Protein 6H3V (pdb70)

Structure (mmCIF, N/CA/C/O backbone):
data_6H3V
#
_entry.id   6H3V
#
_cell.length_a   125.440
_cell.length_b   125.440
_cell.length_c   46.550
_cell.angle_alpha   90.000
_cell.angle_beta   90.000
_cell.angle_gamma   120.000
#
_symmetry.space_group_name_H-M   'P 3 2 1'
#
loop_
_entity.id
_entity.type
_entity.pdbx_description
1 polymer 'Envelopment polyprotein'
2 branched 2-acetamido-2-deoxy-beta-D-glucopyranose-(1-4)-[alpha-L-fucopyranose-(1-6)]2-acetamido-2-deoxy-beta-D-glucopyranose
3 non-polymer 'CHLORIDE ION'
#
loop_
_atom_site.group_PDB
_atom_site.id
_atom_site.type_symbol
_atom_site.label_atom_id
_atom_site.label_alt_id
_atom_site.label_comp_id
_atom_site.label_asym_id
_atom_site.label_entity_id
_atom_site.label_seq_id
_atom_site.pdbx_PDB_ins_code
_atom_site.Cartn_x
_atom_site.Cartn_y
_atom_site.Cartn_z
_atom_site.occupancy
_atom_site.B_iso_or_equiv
_atom_site.auth_seq_id
_atom_site.auth_comp_id
_atom_site.auth_asym_id
_atom_site.auth_atom_id
_atom_site.pdbx_PDB_model_num
ATOM 1 N N . GLU A 1 1 ? 52.807 2.436 22.795 1.00 155.35 478 GLU A N 1
ATOM 2 C CA . GLU A 1 1 ? 52.429 1.578 21.679 1.00 158.37 478 GLU A CA 1
ATOM 3 C C . GLU A 1 1 ? 53.434 1.684 20.537 1.00 143.42 478 GLU A C 1
ATOM 4 O O . GLU A 1 1 ? 54.496 2.280 20.697 1.00 135.21 478 GLU A O 1
ATOM 10 N N . GLU A 1 2 ? 53.116 1.070 19.398 1.00 135.47 479 GLU A N 1
ATOM 11 C CA . GLU A 1 2 ? 54.059 0.993 18.292 1.00 118.20 479 GLU A CA 1
ATOM 12 C C . GLU A 1 2 ? 53.314 0.909 16.971 1.00 98.39 479 GLU A C 1
ATOM 13 O O . GLU A 1 2 ? 52.326 0.180 16.858 1.00 93.48 479 GLU A O 1
ATOM 19 N N . ASP A 1 3 ? 53.828 1.592 15.955 1.00 93.11 480 ASP A N 1
ATOM 20 C CA . ASP A 1 3 ? 53.342 1.394 14.592 1.00 93.57 480 ASP A CA 1
ATOM 21 C C . ASP A 1 3 ? 54.343 0.518 13.845 1.00 91.84 480 ASP A C 1
ATOM 22 O O . ASP A 1 3 ? 55.334 1.013 13.307 1.00 93.77 480 ASP A O 1
ATOM 27 N N . CYS A 1 4 ? 54.017 -0.764 13.695 1.00 88.96 481 CYS A N 1
ATOM 28 C CA . CYS A 1 4 ? 54.994 -1.676 13.125 1.00 86.85 481 CYS A CA 1
ATOM 29 C C . CYS A 1 4 ? 55.163 -1.456 11.636 1.00 94.28 481 CYS A C 1
ATOM 30 O O . CYS A 1 4 ? 56.206 -1.818 11.082 1.00 101.21 481 CYS A O 1
ATOM 33 N N . TRP A 1 5 ? 54.176 -0.834 10.992 1.00 90.95 482 TRP A N 1
ATOM 34 C CA . TRP A 1 5 ? 54.263 -0.546 9.568 1.00 82.74 482 TRP A CA 1
ATOM 35 C C . TRP A 1 5 ? 55.111 0.693 9.272 1.00 85.33 482 TRP A C 1
ATOM 36 O O . TRP A 1 5 ? 55.975 0.650 8.395 1.00 95.65 482 TRP A O 1
ATOM 47 N N . LYS A 1 6 ? 54.910 1.798 9.995 1.00 84.63 483 LYS A N 1
ATOM 48 C CA . LYS A 1 6 ? 55.745 2.974 9.741 1.00 94.26 483 LYS A CA 1
ATOM 49 C C . LYS A 1 6 ? 57.192 2.751 10.170 1.00 100.54 483 LYS A C 1
ATOM 50 O O . LYS A 1 6 ? 58.114 3.303 9.547 1.00 105.53 483 LYS A O 1
ATOM 56 N N . ASN A 1 7 ? 57.414 1.973 11.231 1.00 92.10 484 ASN A N 1
ATOM 57 C CA . ASN A 1 7 ? 58.772 1.720 11.693 1.00 92.27 484 ASN A CA 1
ATOM 58 C C . ASN A 1 7 ? 59.612 1.175 10.548 1.00 102.64 484 ASN A C 1
ATOM 59 O O . ASN A 1 7 ? 59.208 0.233 9.855 1.00 113.42 484 ASN A O 1
ATOM 64 N N . GLU A 1 8 ? 60.768 1.787 10.326 1.00 99.95 485 GLU A N 1
ATOM 65 C CA . GLU A 1 8 ? 61.747 1.203 9.430 1.00 110.93 485 GLU A CA 1
ATOM 66 C C . GLU A 1 8 ? 62.812 0.418 10.178 1.00 117.56 485 GLU A C 1
ATOM 67 O O . GLU A 1 8 ? 63.636 -0.244 9.545 1.00 126.46 485 GLU A O 1
ATOM 73 N N . GLU A 1 9 ? 62.773 0.431 11.505 1.00 120.13 486 GLU A N 1
ATOM 74 C CA . GLU A 1 9 ? 63.666 -0.338 12.354 1.00 116.68 486 GLU A CA 1
ATOM 75 C C . GLU A 1 9 ? 62.882 -1.429 13.069 1.00 104.06 486 GLU A C 1
ATOM 76 O O . GLU A 1 9 ? 61.688 -1.283 13.356 1.00 105.45 486 GLU A O 1
ATOM 82 N N . LEU A 1 10 ? 63.554 -2.528 13.369 1.00 94.81 487 LEU A N 1
ATOM 83 C CA . LEU A 1 10 ? 62.907 -3.523 14.207 1.00 85.32 487 LEU A CA 1
ATOM 84 C C . LEU A 1 10 ? 62.864 -3.010 15.641 1.00 92.06 487 LEU A C 1
ATOM 85 O O . LEU A 1 10 ? 63.891 -2.637 16.211 1.00 90.30 487 LEU A O 1
ATOM 90 N N . LYS A 1 11 ? 61.675 -2.966 16.219 1.00 90.12 488 LYS A N 1
ATOM 91 C CA . LYS A 1 11 ? 61.545 -2.684 17.639 1.00 89.53 488 LYS A CA 1
ATOM 92 C C . LYS A 1 11 ? 60.972 -3.917 18.320 1.00 91.58 488 LYS A C 1
ATOM 93 O O . LYS A 1 11 ? 60.389 -4.785 17.665 1.00 91.08 488 LYS A O 1
ATOM 99 N N . GLU A 1 12 ? 61.177 -4.021 19.639 1.00 83.33 489 GLU A N 1
ATOM 100 C CA . GLU A 1 12 ? 60.819 -5.272 20.302 1.00 79.29 489 GLU A CA 1
ATOM 101 C C . GLU A 1 12 ? 59.309 -5.486 20.345 1.00 82.15 489 GLU A C 1
ATOM 102 O O . GLU A 1 12 ? 58.834 -6.621 20.201 1.00 77.31 489 GLU A O 1
ATOM 108 N N . ASP A 1 13 ? 58.541 -4.411 20.492 1.00 91.99 490 ASP A N 1
ATOM 109 C CA . ASP A 1 13 ? 57.093 -4.512 20.433 1.00 89.48 490 ASP A CA 1
ATOM 110 C C . ASP A 1 13 ? 56.593 -5.059 19.098 1.00 77.85 490 ASP A C 1
ATOM 111 O O . ASP A 1 13 ? 55.404 -5.368 18.992 1.00 82.30 490 ASP A O 1
ATOM 116 N N . CYS A 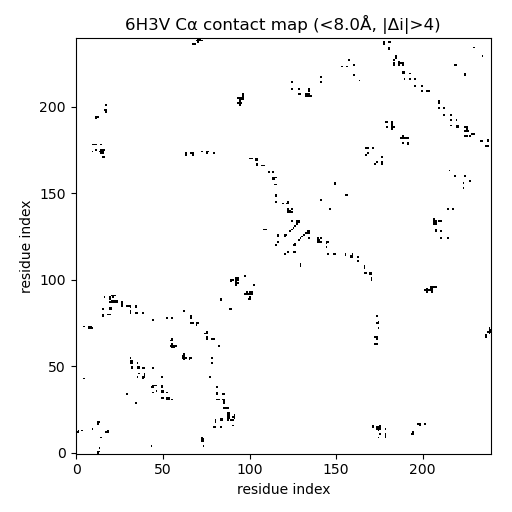1 14 ? 57.436 -5.117 18.065 1.00 74.96 491 CYS A N 1
ATOM 117 C CA . CYS A 1 14 ? 57.043 -5.619 16.747 1.00 76.74 491 CYS A CA 1
ATOM 118 C C . CYS A 1 14 ? 57.526 -7.039 16.416 1.00 82.61 491 CYS A C 1
ATOM 119 O O . CYS A 1 14 ? 57.350 -7.478 15.276 1.00 91.72 491 CYS A O 1
ATOM 122 N N . VAL A 1 15 ? 58.158 -7.763 17.344 1.00 77.40 492 VAL A N 1
ATOM 123 C CA . VAL A 1 15 ? 58.608 -9.116 17.020 1.00 67.23 492 VAL A CA 1
ATOM 124 C C . VAL A 1 15 ? 57.422 -10.082 16.988 1.00 69.68 492 VAL A C 1
ATOM 125 O O . VAL A 1 15 ? 56.399 -9.890 17.663 1.00 74.59 492 VAL A O 1
ATOM 129 N N . GLY A 1 16 ? 57.592 -11.167 16.232 1.00 69.06 493 GLY A N 1
ATOM 130 C CA . GLY A 1 16 ? 56.525 -12.077 15.888 1.00 66.70 493 GLY A CA 1
ATOM 131 C C . GLY A 1 16 ? 55.595 -12.538 16.997 1.00 75.29 493 GLY A C 1
ATOM 132 O O . GLY A 1 16 ? 54.373 -12.462 16.843 1.00 71.99 493 GLY A O 1
ATOM 133 N N . PRO A 1 17 ? 56.133 -13.024 18.131 1.00 87.49 494 PRO A N 1
ATOM 134 C CA . PRO A 1 17 ? 55.240 -13.529 19.190 1.00 79.03 494 PRO A CA 1
ATOM 135 C C . PRO A 1 17 ? 54.450 -12.432 19.860 1.00 78.24 494 PRO A C 1
ATOM 136 O O . PRO A 1 17 ? 53.353 -12.702 20.372 1.00 77.81 494 PRO A O 1
ATOM 140 N N . LEU A 1 18 ? 54.961 -11.194 19.847 1.00 73.41 495 LEU A N 1
ATOM 141 C CA . LEU A 1 18 ? 54.184 -10.074 20.378 1.00 75.51 495 LEU A CA 1
ATOM 142 C C . LEU A 1 18 ? 53.150 -9.541 19.390 1.00 82.98 495 LEU A C 1
ATOM 143 O O . LEU A 1 18 ? 52.140 -8.972 19.823 1.00 89.79 495 LEU A O 1
ATOM 148 N N . ILE A 1 19 ? 53.391 -9.665 18.070 1.00 83.30 496 ILE A N 1
ATOM 149 C CA . ILE A 1 19 ? 52.460 -9.123 17.067 1.00 80.07 496 ILE A CA 1
ATOM 150 C C . ILE A 1 19 ? 51.455 -10.109 16.507 1.00 73.65 496 ILE A C 1
ATOM 151 O O . ILE A 1 19 ? 50.563 -9.694 15.755 1.00 86.03 496 ILE A O 1
ATOM 156 N N . ALA A 1 20 ? 51.582 -11.392 16.805 1.00 72.14 497 ALA A N 1
ATOM 157 C CA . ALA A 1 20 ? 50.592 -12.356 16.331 1.00 76.71 497 ALA A CA 1
ATOM 158 C C . ALA A 1 20 ? 49.202 -11.991 16.855 1.00 86.82 497 ALA A C 1
ATOM 159 O O . ALA A 1 20 ? 49.082 -11.398 17.929 1.00 101.03 497 ALA A O 1
ATOM 161 N N . PRO A 1 21 ? 48.133 -12.320 16.117 1.00 89.49 498 PRO A N 1
ATOM 162 C CA . PRO A 1 21 ? 46.780 -12.205 16.697 1.00 87.80 498 PRO A CA 1
ATOM 163 C C . PRO A 1 21 ? 46.671 -13.110 17.912 1.00 103.83 498 PRO A C 1
ATOM 164 O O . PRO A 1 21 ? 47.421 -14.080 18.050 1.00 107.64 498 PRO A O 1
ATOM 168 N N . LYS A 1 22 ? 45.766 -12.773 18.834 1.00 132.06 499 LYS A N 1
ATOM 169 C CA . LYS A 1 22 ? 45.702 -13.641 20.008 1.00 154.99 499 LYS A CA 1
ATOM 170 C C . LYS A 1 22 ? 44.929 -14.912 19.710 1.00 164.40 499 LYS A C 1
ATOM 171 O O . LYS A 1 22 ? 45.264 -15.975 20.246 1.00 162.87 499 LYS A O 1
ATOM 177 N N . ASP A 1 23 ? 43.915 -14.829 18.854 1.00 172.90 500 ASP A N 1
ATOM 178 C CA . ASP A 1 23 ? 43.200 -16.022 18.438 1.00 176.28 500 ASP A CA 1
ATOM 179 C C . ASP A 1 23 ? 42.606 -15.805 17.050 1.00 161.09 500 ASP A C 1
ATOM 180 O O . ASP A 1 23 ? 42.759 -14.747 16.423 1.00 150.53 500 ASP A O 1
ATOM 185 N N . CYS A 1 24 ? 41.890 -16.826 16.602 1.00 147.55 501 CYS A N 1
ATOM 186 C CA . CYS A 1 24 ? 41.636 -17.094 15.208 1.00 128.79 501 CYS A CA 1
ATOM 187 C C . CYS A 1 24 ? 40.141 -17.334 15.015 1.00 135.29 501 CYS A C 1
ATOM 188 O O . CYS A 1 24 ? 39.361 -17.305 15.970 1.00 139.67 501 CYS A O 1
ATOM 191 N N . THR A 1 25 ? 39.729 -17.544 13.759 1.00 145.15 502 THR A N 1
ATOM 192 C CA . THR A 1 25 ? 38.339 -17.879 13.453 1.00 150.81 502 THR A CA 1
ATOM 193 C C . THR A 1 25 ? 38.242 -19.102 12.541 1.00 153.38 502 THR A C 1
ATOM 194 O O . THR A 1 25 ? 37.823 -20.164 13.004 1.00 166.57 502 THR A O 1
ATOM 198 N N . ASP A 1 26 ? 38.615 -18.996 11.261 1.00 148.86 503 ASP A N 1
ATOM 199 C CA . ASP A 1 26 ? 38.666 -20.166 10.377 1.00 150.26 503 ASP A CA 1
ATOM 200 C C . ASP A 1 26 ? 40.019 -20.228 9.677 1.00 155.79 503 ASP A C 1
ATOM 201 O O . ASP A 1 26 ? 40.215 -19.574 8.649 1.00 161.03 503 ASP A O 1
ATOM 206 N N . LYS A 1 27 ? 40.895 -21.119 10.148 1.00 154.74 504 LYS A N 1
ATOM 207 C CA . LYS A 1 27 ? 42.248 -21.175 9.605 1.00 154.42 504 LYS A CA 1
ATOM 208 C C . LYS A 1 27 ? 42.309 -21.984 8.317 1.00 162.77 504 LYS A C 1
ATOM 209 O O . LYS A 1 27 ? 43.166 -21.716 7.465 1.00 163.73 504 LYS A O 1
ATOM 215 N N . ASP A 1 28 ? 41.408 -22.964 8.159 1.00 164.72 505 ASP A N 1
ATOM 216 C CA . ASP A 1 28 ? 41.478 -23.881 7.023 1.00 161.20 505 ASP A CA 1
ATOM 217 C C . ASP A 1 28 ? 41.165 -23.174 5.710 1.00 156.40 505 ASP A C 1
ATOM 218 O O . ASP A 1 28 ? 41.608 -23.615 4.643 1.00 145.66 505 ASP A O 1
ATOM 223 N N . HIS A 1 29 ? 40.389 -22.094 5.774 1.00 162.30 506 HIS A N 1
ATOM 224 C CA . HIS A 1 29 ? 39.907 -21.407 4.585 1.00 166.76 506 HIS A CA 1
ATOM 225 C C . HIS A 1 29 ? 40.933 -20.441 4.027 1.00 151.42 506 HIS A C 1
ATOM 226 O O . HIS A 1 29 ? 41.006 -20.252 2.808 1.00 154.12 506 HIS A O 1
ATOM 233 N N . LYS A 1 30 ? 41.721 -19.832 4.900 1.00 133.38 507 LYS A N 1
ATOM 234 C CA . LYS A 1 30 ? 42.673 -18.809 4.512 1.00 121.03 507 LYS A CA 1
ATOM 235 C C . LYS A 1 30 ? 43.941 -19.403 3.910 1.00 119.78 507 LYS A C 1
ATOM 236 O O . LYS A 1 30 ? 44.384 -20.499 4.272 1.00 122.11 507 LYS A O 1
ATOM 242 N N . THR A 1 31 ? 44.538 -18.639 2.998 1.00 114.67 508 THR A N 1
ATOM 243 C CA . THR A 1 31 ? 45.861 -18.888 2.442 1.00 112.06 508 THR A CA 1
ATOM 244 C C . THR A 1 31 ? 46.678 -17.620 2.611 1.00 100.95 508 THR A C 1
ATOM 245 O O . THR A 1 31 ? 46.143 -16.563 2.952 1.00 86.73 508 THR A O 1
ATOM 249 N N . TYR A 1 32 ? 47.986 -17.733 2.367 1.00 96.18 509 TYR A N 1
ATOM 250 C CA . TYR A 1 32 ? 48.853 -16.561 2.431 1.00 85.51 509 TYR A CA 1
ATOM 251 C C . TYR A 1 32 ? 48.325 -15.418 1.559 1.00 98.50 509 TYR A C 1
ATOM 252 O O . TYR A 1 32 ? 48.251 -14.260 1.996 1.00 100.14 509 TYR A O 1
ATOM 261 N N . LEU A 1 33 ? 47.925 -15.729 0.325 1.00 100.48 510 LEU A N 1
ATOM 262 C CA . LEU A 1 33 ? 47.559 -14.663 -0.600 1.00 102.73 510 LEU A CA 1
ATOM 263 C C . LEU A 1 33 ? 46.259 -13.975 -0.194 1.00 103.46 510 LEU A C 1
ATOM 264 O O . LEU A 1 33 ? 46.105 -12.770 -0.421 1.00 107.75 510 LEU A O 1
ATOM 269 N N . SER A 1 34 ? 45.323 -14.708 0.416 1.00 106.88 511 SER A N 1
ATOM 270 C CA . SER A 1 34 ? 44.064 -14.101 0.850 1.00 113.73 511 SER A CA 1
ATOM 271 C C . SER A 1 34 ? 44.300 -13.093 1.968 1.00 117.83 511 SER A C 1
ATOM 272 O O . SER A 1 34 ? 43.823 -11.951 1.904 1.00 120.65 511 SER A O 1
ATOM 275 N N . GLU A 1 35 ? 45.044 -13.506 3.002 1.00 114.58 512 GLU A N 1
ATOM 276 C CA . GLU A 1 35 ? 45.365 -12.623 4.117 1.00 104.60 512 GLU A CA 1
ATOM 277 C C . GLU A 1 35 ? 46.226 -11.446 3.670 1.00 103.74 512 GLU A C 1
ATOM 278 O O . GLU A 1 35 ? 46.140 -10.352 4.255 1.00 109.43 512 GLU A O 1
ATOM 284 N N . ALA A 1 36 ? 47.046 -11.639 2.629 1.00 92.27 513 ALA A N 1
ATOM 285 C CA . ALA A 1 36 ? 47.801 -10.514 2.083 1.00 91.96 513 ALA A CA 1
ATOM 286 C C . ALA A 1 36 ? 46.883 -9.535 1.352 1.00 101.18 513 ALA A C 1
ATOM 287 O O . ALA A 1 36 ? 47.039 -8.313 1.485 1.00 101.19 513 ALA A O 1
ATOM 289 N N . SER A 1 37 ? 45.927 -10.057 0.570 1.00 97.25 514 SER A N 1
ATOM 290 C CA . SER A 1 37 ? 44.872 -9.223 -0.000 1.00 97.13 514 SER A CA 1
ATOM 291 C C . SER A 1 37 ? 44.175 -8.394 1.074 1.00 94.91 514 SER A C 1
ATOM 292 O O . SER A 1 37 ? 43.848 -7.219 0.860 1.00 99.14 514 SER A O 1
ATOM 295 N N . LEU A 1 38 ? 43.956 -8.985 2.249 1.00 108.62 515 LEU A N 1
ATOM 296 C CA . LEU A 1 38 ? 43.331 -8.231 3.334 1.00 109.08 515 LEU A CA 1
ATOM 297 C C . LEU A 1 38 ? 44.253 -7.131 3.864 1.00 98.82 515 LEU A C 1
ATOM 298 O O . LEU A 1 38 ? 43.784 -6.024 4.165 1.00 93.56 515 LEU A O 1
ATOM 303 N N . LEU A 1 39 ? 45.561 -7.407 4.004 1.00 95.92 516 LEU A N 1
ATOM 304 C CA . LEU A 1 39 ? 46.464 -6.337 4.443 1.00 97.42 516 LEU A CA 1
ATOM 305 C C . LEU A 1 39 ? 46.514 -5.205 3.421 1.00 110.30 516 LEU A C 1
ATOM 306 O O . LEU A 1 39 ? 46.663 -4.031 3.793 1.00 108.57 516 LEU A O 1
ATOM 311 N N . ALA A 1 40 ? 46.370 -5.538 2.133 1.00 102.12 517 ALA A N 1
ATOM 312 C CA . ALA A 1 40 ? 46.363 -4.515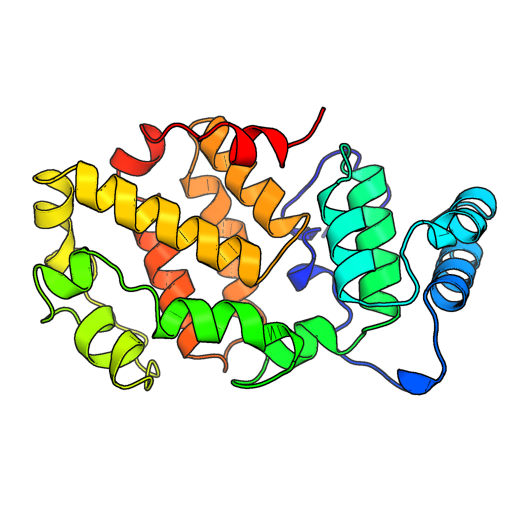 1.098 1.00 91.42 517 ALA A CA 1
ATOM 313 C C . ALA A 1 40 ? 45.126 -3.635 1.202 1.00 101.83 517 ALA A C 1
ATOM 314 O O . ALA A 1 40 ? 45.220 -2.405 1.102 1.00 113.15 517 ALA A O 1
ATOM 316 N N . THR A 1 41 ? 43.948 -4.244 1.386 1.00 98.18 518 THR A N 1
ATOM 317 C CA . THR A 1 41 ? 42.738 -3.430 1.533 1.00 107.13 518 THR A CA 1
ATOM 318 C C . THR A 1 41 ? 42.805 -2.548 2.784 1.00 107.46 518 THR A C 1
ATOM 319 O O . THR A 1 41 ? 42.199 -1.468 2.831 1.00 102.94 518 THR A O 1
ATOM 323 N N . ALA A 1 42 ? 43.579 -2.965 3.782 1.00 107.12 519 ALA A N 1
ATOM 324 C CA . ALA A 1 42 ? 43.806 -2.180 4.986 1.00 103.95 519 ALA A CA 1
ATOM 325 C C . ALA A 1 42 ? 44.756 -1.007 4.775 1.00 101.91 519 ALA A C 1
ATOM 326 O O . ALA A 1 42 ? 44.932 -0.201 5.696 1.00 102.88 519 ALA A O 1
ATOM 328 N N . LYS A 1 43 ? 45.360 -0.893 3.592 1.00 102.28 520 LYS A N 1
ATOM 329 C CA . LYS A 1 43 ? 46.359 0.120 3.262 1.00 97.16 520 LYS A CA 1
ATOM 330 C C . LYS A 1 43 ? 47.656 -0.055 4.056 1.00 100.53 520 LYS A C 1
ATOM 331 O O . LYS A 1 43 ? 48.421 0.902 4.224 1.00 111.37 520 LYS A O 1
ATOM 337 N N . LYS A 1 44 ? 47.923 -1.269 4.551 1.00 94.49 521 LYS A N 1
ATOM 338 C CA . LYS A 1 44 ? 49.187 -1.586 5.214 1.00 100.64 521 LYS A CA 1
ATOM 339 C C . LYS A 1 44 ? 50.281 -1.983 4.226 1.00 101.03 521 LYS A C 1
ATOM 340 O O . LYS A 1 44 ? 51.448 -1.617 4.431 1.00 103.26 521 LYS A O 1
ATOM 346 N N . ILE A 1 45 ? 49.921 -2.751 3.176 1.00 100.21 522 ILE A N 1
ATOM 347 C CA . ILE A 1 45 ? 50.827 -3.207 2.118 1.00 102.01 522 ILE A CA 1
ATOM 348 C C . ILE A 1 45 ? 50.265 -2.800 0.755 1.00 93.71 522 ILE A C 1
ATOM 349 O O . ILE A 1 45 ? 49.070 -2.541 0.614 1.00 99.77 522 ILE A O 1
ATOM 354 N N . THR A 1 46 ? 51.139 -2.731 -0.263 1.00 97.50 523 THR A N 1
ATOM 355 C CA . THR A 1 46 ? 50.627 -2.471 -1.617 1.00 105.79 523 THR A CA 1
ATOM 356 C C . THR A 1 46 ? 50.135 -3.745 -2.300 1.00 108.28 523 THR A C 1
ATOM 357 O O . THR A 1 46 ? 50.563 -4.865 -1.997 1.00 96.20 523 THR A O 1
ATOM 361 N N . GLN A 1 47 ? 49.229 -3.540 -3.262 1.00 114.85 524 GLN A N 1
ATOM 362 C CA . GLN A 1 47 ? 48.729 -4.636 -4.086 1.00 117.07 524 GLN A CA 1
ATOM 363 C C . GLN A 1 47 ? 49.869 -5.398 -4.750 1.00 114.31 524 GLN A C 1
ATOM 364 O O . GLN A 1 47 ? 49.799 -6.623 -4.904 1.00 115.54 524 GLN A O 1
ATOM 370 N N . VAL A 1 48 ? 50.933 -4.688 -5.136 1.00 107.28 525 VAL A N 1
ATOM 371 C CA . VAL A 1 48 ? 52.140 -5.339 -5.644 1.00 108.13 525 VAL A CA 1
ATOM 372 C C . VAL A 1 48 ? 52.684 -6.345 -4.627 1.00 102.95 525 VAL A C 1
ATOM 373 O O . VAL A 1 48 ? 52.912 -7.517 -4.948 1.00 124.22 525 VAL A O 1
ATOM 377 N N . ASP A 1 49 ? 52.913 -5.902 -3.390 1.00 101.94 526 ASP A N 1
ATOM 378 C CA . ASP A 1 49 ? 53.422 -6.804 -2.354 1.00 109.64 526 ASP A CA 1
ATOM 379 C C . ASP A 1 49 ? 52.500 -8.006 -2.158 1.00 102.88 526 ASP A C 1
ATOM 380 O O . ASP A 1 49 ? 52.953 -9.165 -2.101 1.00 100.93 526 ASP A O 1
ATOM 385 N N . ALA A 1 50 ? 51.197 -7.741 -2.050 1.00 92.81 527 ALA A N 1
ATOM 386 C CA . ALA A 1 50 ? 50.238 -8.812 -1.826 1.00 94.90 527 ALA A CA 1
ATOM 387 C C . ALA A 1 50 ? 50.292 -9.843 -2.942 1.00 99.81 527 ALA A C 1
ATOM 388 O O . ALA A 1 50 ? 50.197 -11.049 -2.685 1.00 100.74 527 ALA A O 1
ATOM 390 N N . GLU A 1 51 ? 50.454 -9.402 -4.189 1.00 105.26 528 GLU A N 1
ATOM 391 C CA . GLU A 1 51 ? 50.660 -10.387 -5.246 1.00 107.30 528 GLU A CA 1
ATOM 392 C C . GLU A 1 51 ? 52.070 -10.963 -5.251 1.00 107.89 528 GLU A C 1
ATOM 393 O O . GLU A 1 51 ? 52.334 -11.895 -6.017 1.00 113.87 528 GLU A O 1
ATOM 399 N N . ASN A 1 52 ? 52.980 -10.442 -4.428 1.00 99.18 529 ASN A N 1
ATOM 400 C CA . ASN A 1 52 ? 54.336 -10.962 -4.379 1.00 109.20 529 ASN A CA 1
ATOM 401 C C . ASN A 1 52 ? 54.559 -11.951 -3.247 1.00 117.57 529 ASN A C 1
ATOM 402 O O . ASN A 1 52 ? 55.675 -12.469 -3.121 1.00 112.83 529 ASN A O 1
ATOM 407 N N . VAL A 1 53 ? 53.538 -12.240 -2.424 1.00 129.70 530 VAL A N 1
ATOM 408 C CA . VAL A 1 53 ? 53.732 -13.182 -1.309 1.00 124.52 530 VAL A CA 1
ATOM 409 C C . VAL A 1 53 ? 53.641 -14.647 -1.716 1.00 124.27 530 VAL A C 1
ATOM 410 O O . VAL A 1 53 ? 53.720 -15.528 -0.845 1.00 119.76 530 VAL A O 1
ATOM 414 N N . GLU A 1 54 ? 53.481 -14.949 -3.004 1.00 127.47 531 GLU A N 1
ATOM 415 C CA . GLU A 1 54 ? 53.744 -16.315 -3.442 1.00 130.24 531 GLU A CA 1
ATOM 416 C C . GLU A 1 54 ? 55.174 -16.742 -3.117 1.00 127.97 531 GLU A C 1
ATOM 417 O O . GLU A 1 54 ? 55.472 -17.942 -3.151 1.00 130.99 531 GLU A O 1
ATOM 423 N N . ILE A 1 55 ? 56.058 -15.781 -2.804 1.00 120.88 532 ILE A N 1
ATOM 424 C CA . ILE A 1 55 ? 57.440 -16.070 -2.422 1.00 114.85 532 ILE A CA 1
ATOM 425 C C . ILE A 1 55 ? 57.486 -17.032 -1.242 1.00 112.94 532 ILE A C 1
ATOM 426 O O . ILE A 1 55 ? 58.422 -17.833 -1.123 1.00 121.76 532 ILE A O 1
ATOM 431 N N . LEU A 1 56 ? 56.488 -16.981 -0.360 1.00 102.84 533 LEU A N 1
ATOM 432 C CA . LEU A 1 56 ? 56.287 -18.066 0.588 1.00 108.50 533 LEU A CA 1
ATOM 433 C C . LEU A 1 56 ? 55.780 -19.292 -0.161 1.00 136.88 533 LEU A C 1
ATOM 434 O O . LEU A 1 56 ? 54.795 -19.214 -0.906 1.00 143.32 533 LEU A O 1
ATOM 439 N N . GLY A 1 57 ? 56.449 -20.426 0.033 1.00 142.34 534 GLY A N 1
ATOM 440 C CA . GLY A 1 57 ? 56.007 -21.657 -0.595 1.00 144.32 534 GLY A CA 1
ATOM 441 C C . GLY A 1 57 ? 54.641 -22.062 -0.085 1.00 150.33 534 GLY A C 1
ATOM 442 O O . GLY A 1 57 ? 54.097 -21.413 0.810 1.00 161.52 534 GLY A O 1
ATOM 443 N N . LYS A 1 58 ? 54.056 -23.117 -0.642 1.00 150.96 535 LYS A N 1
ATOM 444 C CA . LYS A 1 58 ? 52.752 -23.548 -0.153 1.00 149.30 535 LYS A CA 1
ATOM 445 C C . LYS A 1 58 ? 52.853 -24.093 1.269 1.00 140.77 535 LYS A C 1
ATOM 446 O O . LYS A 1 58 ? 51.966 -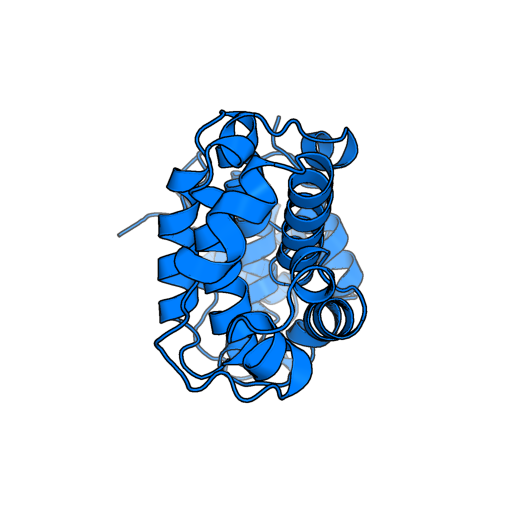23.854 2.097 1.00 150.33 535 LYS A O 1
ATOM 452 N N . THR A 1 59 ? 53.930 -24.815 1.571 1.00 125.58 536 THR A N 1
ATOM 453 C CA . THR A 1 59 ? 54.165 -25.415 2.878 1.00 118.75 536 THR A CA 1
ATOM 454 C C . THR A 1 59 ? 54.601 -24.375 3.918 1.00 119.19 536 THR A C 1
ATOM 455 O O . THR A 1 59 ? 54.966 -23.242 3.600 1.00 126.04 536 THR A O 1
ATOM 459 N N . MET A 1 60 ? 54.518 -24.775 5.188 1.00 113.03 537 MET A N 1
ATOM 460 C CA . MET A 1 60 ? 54.850 -23.897 6.306 1.00 106.34 537 MET A CA 1
ATOM 461 C C . MET A 1 60 ? 56.357 -23.834 6.584 1.00 108.24 537 MET A C 1
ATOM 462 O O . MET A 1 60 ? 56.901 -22.753 6.867 1.00 109.72 537 MET A O 1
ATOM 467 N N . GLU A 1 61 ? 57.046 -24.975 6.540 1.00 105.53 538 GLU A N 1
ATOM 468 C CA . GLU A 1 61 ? 58.489 -24.953 6.749 1.00 110.41 538 GLU A CA 1
ATOM 469 C C . GLU A 1 61 ? 59.163 -24.059 5.720 1.00 114.15 538 GLU A C 1
ATOM 470 O O . GLU A 1 61 ? 60.121 -23.340 6.040 1.00 117.74 538 GLU A O 1
ATOM 476 N N . SER A 1 62 ? 58.641 -24.064 4.484 1.00 110.85 539 SER A N 1
ATOM 477 C CA . SER A 1 62 ? 59.200 -23.225 3.428 1.00 109.80 539 SER A CA 1
ATOM 478 C C . SER A 1 62 ? 58.950 -21.750 3.711 1.00 96.95 539 SER A C 1
ATOM 479 O O . SER A 1 62 ? 59.893 -20.949 3.722 1.00 100.88 539 SER A O 1
ATOM 482 N N . ALA A 1 63 ? 57.693 -21.377 3.974 1.00 89.35 540 ALA A N 1
ATOM 483 C CA . ALA A 1 63 ? 57.396 -19.997 4.358 1.00 84.84 540 ALA A CA 1
ATOM 484 C C . ALA A 1 63 ? 58.376 -19.509 5.416 1.00 85.95 540 ALA A C 1
ATOM 485 O O . ALA A 1 63 ? 58.948 -18.423 5.283 1.00 90.45 540 ALA A O 1
ATOM 487 N N . ILE A 1 64 ? 58.644 -20.337 6.438 1.00 83.26 541 ILE A N 1
ATOM 488 C CA . ILE A 1 64 ? 59.577 -19.925 7.485 1.00 81.23 541 ILE A CA 1
ATOM 489 C C . ILE A 1 64 ? 60.998 -19.796 6.938 1.00 84.22 541 ILE A C 1
ATOM 490 O O . ILE A 1 64 ? 61.756 -18.901 7.344 1.00 80.07 541 ILE A O 1
ATOM 495 N N . ARG A 1 65 ? 61.396 -20.676 6.020 1.00 80.28 542 ARG A N 1
ATOM 496 C CA . ARG A 1 65 ? 62.745 -20.543 5.473 1.00 90.20 542 ARG A CA 1
ATOM 497 C C . ARG A 1 65 ? 62.896 -19.221 4.724 1.00 95.47 542 ARG A C 1
ATOM 498 O O . ARG A 1 65 ? 63.923 -18.530 4.847 1.00 100.91 542 ARG A O 1
ATOM 506 N N . VAL A 1 66 ? 61.857 -18.830 3.985 1.00 92.34 543 VAL A N 1
ATOM 507 C CA . VAL A 1 66 ? 61.878 -17.558 3.266 1.00 93.27 543 VAL A CA 1
ATOM 508 C C . VAL A 1 66 ? 61.927 -16.395 4.248 1.00 98.31 543 VAL A C 1
ATOM 509 O O . VAL A 1 66 ? 62.745 -15.477 4.103 1.00 99.60 543 VAL A O 1
ATOM 513 N N . ILE A 1 67 ? 61.045 -16.413 5.255 1.00 89.98 544 ILE A N 1
ATOM 514 C CA . ILE A 1 67 ? 61.018 -15.332 6.237 1.00 79.09 544 ILE A CA 1
ATOM 515 C C . ILE A 1 67 ? 62.394 -15.150 6.847 1.00 81.01 544 ILE A C 1
ATOM 516 O O . ILE A 1 67 ? 62.906 -14.032 6.948 1.00 81.75 544 ILE A O 1
ATOM 521 N N . GLU A 1 68 ? 63.026 -16.257 7.236 1.00 80.95 545 GLU A N 1
ATOM 522 C CA . GLU A 1 68 ? 64.362 -16.159 7.808 1.00 82.28 545 GLU A CA 1
ATOM 523 C C . GLU A 1 68 ? 65.363 -15.592 6.813 1.00 86.56 545 GLU A C 1
ATOM 524 O O . GLU A 1 68 ? 66.332 -14.949 7.223 1.00 96.21 545 GLU A O 1
ATOM 530 N N . ARG A 1 69 ? 65.157 -15.815 5.508 1.00 95.52 546 ARG A N 1
ATOM 531 C CA . ARG A 1 69 ? 66.134 -15.320 4.531 1.00 97.72 546 ARG A CA 1
ATOM 532 C C . ARG A 1 69 ? 66.175 -13.788 4.433 1.00 98.00 546 ARG A C 1
ATOM 533 O O . ARG A 1 69 ? 67.210 -13.235 4.041 1.00 103.72 546 ARG A O 1
ATOM 541 N N . GLN A 1 70 ? 65.075 -13.092 4.752 1.00 96.99 547 GLN A N 1
ATOM 542 C CA . GLN A 1 70 ? 64.956 -11.653 4.488 1.00 95.89 547 GLN A CA 1
ATOM 543 C C . GLN A 1 70 ? 66.075 -10.830 5.129 1.00 99.23 547 GLN A C 1
ATOM 544 O O . GLN A 1 70 ? 66.517 -11.092 6.254 1.00 88.47 547 GLN A O 1
ATOM 550 N N . LYS A 1 71 ? 66.541 -9.833 4.385 1.00 101.29 548 LYS A N 1
ATOM 551 C CA . LYS A 1 71 ? 67.631 -8.975 4.807 1.00 101.35 548 LYS A CA 1
ATOM 552 C C . LYS A 1 71 ? 67.197 -7.597 5.319 1.00 96.66 548 LYS A C 1
ATOM 553 O O . LYS A 1 71 ? 68.068 -6.758 5.557 1.00 102.43 548 LYS A O 1
ATOM 559 N N . THR A 1 72 ? 65.894 -7.313 5.444 1.00 89.62 549 THR A N 1
ATOM 560 C CA . THR A 1 72 ? 65.430 -6.026 5.975 1.00 87.53 549 THR A CA 1
ATOM 561 C C . THR A 1 72 ? 64.288 -6.235 6.950 1.00 82.52 549 THR A C 1
ATOM 562 O O . THR A 1 72 ? 63.575 -7.231 6.874 1.00 93.82 549 THR A O 1
ATOM 566 N N . TYR A 1 73 ? 64.060 -5.242 7.822 1.00 87.00 550 TYR A N 1
ATOM 567 C CA . TYR A 1 73 ? 62.911 -5.338 8.726 1.00 79.99 550 TYR A CA 1
ATOM 568 C C . TYR A 1 73 ? 61.594 -5.173 7.972 1.00 80.01 550 TYR A C 1
ATOM 569 O O . TYR A 1 73 ? 60.618 -5.864 8.277 1.00 69.82 550 TYR A O 1
ATOM 578 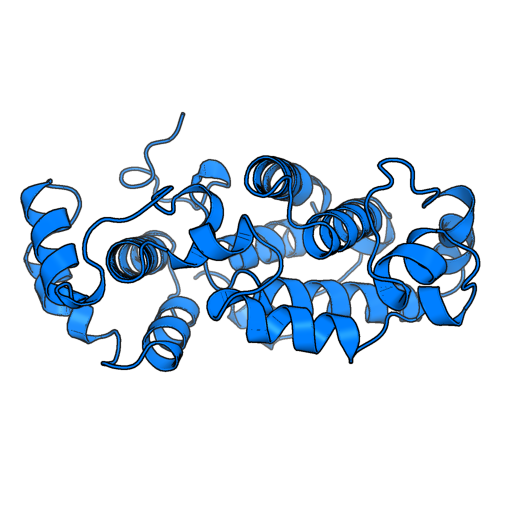N N . HIS A 1 74 ? 61.534 -4.267 6.987 1.00 76.02 551 HIS A N 1
ATOM 579 C CA . HIS A 1 74 ? 60.281 -4.091 6.258 1.00 83.32 551 HIS A CA 1
ATOM 580 C C . HIS A 1 74 ? 59.816 -5.404 5.632 1.00 91.20 551 HIS A C 1
ATOM 581 O O . HIS A 1 74 ? 58.658 -5.823 5.811 1.00 91.33 551 HIS A O 1
ATOM 588 N N . ARG A 1 75 ? 60.721 -6.090 4.927 1.00 76.45 552 ARG A N 1
ATOM 589 C CA . ARG A 1 75 ? 60.337 -7.329 4.263 1.00 87.16 552 ARG A CA 1
ATOM 590 C C . ARG A 1 75 ? 60.040 -8.435 5.274 1.00 81.60 552 ARG A C 1
ATOM 591 O O . ARG A 1 75 ? 58.991 -9.093 5.201 1.00 86.42 552 ARG A O 1
ATOM 599 N N . MET A 1 76 ? 60.939 -8.647 6.236 1.00 73.40 553 MET A N 1
ATOM 600 C CA . MET A 1 76 ? 60.710 -9.699 7.223 1.00 70.41 553 MET A CA 1
ATOM 601 C C . MET A 1 76 ? 59.395 -9.480 7.958 1.00 77.57 553 MET A C 1
ATOM 602 O O . MET A 1 76 ? 58.620 -10.425 8.154 1.00 86.19 553 MET A O 1
ATOM 607 N N . HIS A 1 77 ? 59.102 -8.235 8.338 1.00 77.13 554 HIS A N 1
ATOM 608 C CA . HIS A 1 77 ? 57.859 -7.980 9.055 1.00 79.88 554 HIS A CA 1
ATOM 609 C C . HIS A 1 77 ? 56.647 -8.234 8.165 1.00 86.08 554 HIS A C 1
ATOM 610 O O . HIS A 1 77 ? 55.671 -8.845 8.615 1.00 77.78 554 HIS A O 1
ATOM 617 N N . LEU A 1 78 ? 56.689 -7.783 6.899 1.00 84.94 555 LEU A N 1
ATOM 618 C CA . LEU A 1 78 ? 55.572 -8.043 5.988 1.00 74.58 555 LEU A CA 1
ATOM 619 C C . LEU A 1 78 ? 55.297 -9.544 5.871 1.00 79.35 555 LEU A C 1
ATOM 620 O O . LEU A 1 78 ? 54.154 -10.000 6.050 1.00 82.43 555 LEU A O 1
ATOM 625 N N . LEU A 1 79 ? 56.345 -10.339 5.620 1.00 68.19 556 LEU A N 1
ATOM 626 C CA . LEU A 1 79 ? 56.139 -11.778 5.475 1.00 79.48 556 LEU A CA 1
ATOM 627 C C . LEU A 1 79 ? 55.650 -12.418 6.773 1.00 81.68 556 LEU A C 1
ATOM 628 O O . LEU A 1 79 ? 54.771 -13.290 6.746 1.00 74.27 556 LEU A O 1
ATOM 633 N N . GLU A 1 80 ? 56.203 -12.005 7.916 1.00 74.48 557 GLU A N 1
ATOM 634 C CA . GLU A 1 80 ? 55.718 -12.528 9.186 1.00 73.31 557 GLU A CA 1
ATOM 635 C C . GLU A 1 80 ? 54.244 -12.194 9.394 1.00 78.04 557 GLU A C 1
ATOM 636 O O . GLU A 1 80 ? 53.478 -13.018 9.904 1.00 69.58 557 GLU A O 1
ATOM 642 N N . ALA A 1 81 ? 53.830 -10.985 9.008 1.00 78.27 558 ALA A N 1
ATOM 643 C CA . ALA A 1 81 ? 52.455 -10.555 9.241 1.00 76.31 558 ALA A CA 1
ATOM 644 C C . ALA A 1 81 ? 51.472 -11.345 8.383 1.00 80.00 558 ALA A C 1
ATOM 645 O O . ALA A 1 81 ? 50.411 -11.763 8.872 1.00 78.39 558 ALA A O 1
ATOM 647 N N . VAL A 1 82 ? 51.809 -11.573 7.108 1.00 73.66 559 VAL A N 1
ATOM 648 C CA . VAL A 1 82 ? 50.998 -12.482 6.293 1.00 75.16 559 VAL A CA 1
ATOM 649 C C . VAL A 1 82 ? 51.000 -13.880 6.900 1.00 74.32 559 VAL A C 1
ATOM 650 O O . VAL A 1 82 ? 49.943 -14.493 7.098 1.00 80.41 559 VAL A O 1
ATOM 654 N N . PHE A 1 83 ? 52.192 -14.395 7.218 1.00 73.84 560 PHE A N 1
ATOM 655 C CA . PHE A 1 83 ? 52.323 -15.754 7.737 1.00 77.71 560 PHE A CA 1
ATOM 656 C C . PHE A 1 83 ? 51.446 -15.976 8.968 1.00 79.56 560 PHE A C 1
ATOM 657 O O . PHE A 1 83 ? 50.607 -16.888 9.007 1.00 75.46 560 PHE A O 1
ATOM 665 N N . LEU A 1 84 ? 51.638 -15.143 9.990 1.00 75.86 561 LEU A N 1
ATOM 666 C CA . LEU A 1 84 ? 50.878 -15.280 11.219 1.00 76.93 561 LEU A CA 1
ATOM 667 C C . LEU A 1 84 ? 49.413 -14.926 11.052 1.00 82.45 561 LEU A C 1
ATOM 668 O O . LEU A 1 84 ? 48.608 -15.297 11.909 1.00 87.18 561 LEU A O 1
ATOM 673 N N . ASN A 1 85 ? 49.039 -14.198 9.999 1.00 89.96 562 ASN A N 1
ATOM 674 C CA . ASN A 1 85 ? 47.607 -14.043 9.759 1.00 91.39 562 ASN A CA 1
ATOM 675 C C . ASN A 1 85 ? 46.991 -15.293 9.150 1.00 87.59 562 ASN A C 1
ATOM 676 O O . ASN A 1 85 ? 45.802 -15.551 9.374 1.00 83.38 562 ASN A O 1
ATOM 681 N N . LYS A 1 86 ? 47.765 -16.076 8.384 1.00 87.62 563 LYS A N 1
ATOM 682 C CA . LYS A 1 86 ? 47.237 -17.354 7.906 1.00 83.97 563 LYS A CA 1
ATOM 683 C C . LYS A 1 86 ? 47.275 -18.395 9.009 1.00 84.28 563 LYS A C 1
ATOM 684 O O . LYS A 1 86 ? 46.285 -19.093 9.238 1.00 88.86 563 LYS A O 1
ATOM 690 N N . HIS A 1 87 ? 48.395 -18.505 9.718 1.00 87.48 564 HIS A N 1
ATOM 691 C CA . HIS A 1 87 ? 48.455 -19.406 10.862 1.00 82.45 564 HIS A CA 1
ATOM 692 C C . HIS A 1 87 ? 48.258 -18.504 12.070 1.00 87.97 564 HIS A C 1
ATOM 693 O O . HIS A 1 87 ? 49.210 -18.015 12.674 1.00 98.00 564 HIS A O 1
ATOM 700 N N . CYS A 1 88 ? 47.003 -18.373 12.476 1.00 90.86 565 CYS A N 1
ATOM 701 C CA . CYS A 1 88 ? 46.595 -17.394 13.476 1.00 90.23 565 CYS A CA 1
ATOM 702 C C . CYS A 1 88 ? 46.629 -17.983 14.865 1.00 85.95 565 CYS A C 1
ATOM 703 O O . CYS A 1 88 ? 46.598 -17.242 15.850 1.00 95.67 565 CYS A O 1
ATOM 706 N N . ASP A 1 89 ? 46.709 -19.301 14.939 1.00 66.98 566 ASP A N 1
ATOM 707 C CA . ASP A 1 89 ? 46.918 -20.032 16.169 1.00 77.17 566 ASP A CA 1
ATOM 708 C C . ASP A 1 89 ? 48.387 -20.361 16.393 1.00 79.61 566 ASP A C 1
ATOM 709 O O . ASP A 1 89 ? 48.714 -20.968 17.415 1.00 85.75 566 ASP A O 1
ATOM 714 N N . TYR A 1 90 ? 49.278 -19.944 15.485 1.00 82.18 567 TYR A N 1
ATOM 715 C CA . TYR A 1 90 ? 50.695 -20.294 15.593 1.00 86.46 567 TYR A CA 1
ATOM 716 C C . TYR A 1 90 ? 51.272 -19.964 16.975 1.00 85.98 567 TYR A C 1
ATOM 717 O O . TYR A 1 90 ? 51.732 -20.859 17.698 1.00 80.34 567 TYR A O 1
ATOM 726 N N . TYR A 1 91 ? 51.297 -18.681 17.349 1.00 78.52 568 TYR A N 1
ATOM 727 C CA . TYR A 1 91 ? 51.761 -18.376 18.699 1.00 71.03 568 TYR A CA 1
ATOM 728 C C . TYR A 1 91 ? 50.674 -18.543 19.748 1.00 73.50 568 TYR A C 1
ATOM 729 O O . TYR A 1 91 ? 50.999 -18.656 20.931 1.00 82.52 568 TYR A O 1
ATOM 738 N N . LYS A 1 92 ? 49.407 -18.630 19.353 1.00 72.83 569 LYS A N 1
ATOM 739 C CA . LYS A 1 92 ? 48.394 -19.037 20.320 1.00 75.55 569 LYS A CA 1
ATOM 740 C C . LYS A 1 92 ? 48.779 -20.346 21.016 1.00 73.29 569 LYS A C 1
ATOM 741 O O . LYS A 1 92 ? 48.571 -20.488 22.224 1.00 79.77 569 LYS A O 1
ATOM 747 N N . MET A 1 93 ? 49.355 -21.310 20.276 1.00 84.10 570 MET A N 1
ATOM 748 C CA . MET A 1 93 ? 49.727 -22.601 20.868 1.00 86.93 570 MET A CA 1
ATOM 749 C C . MET A 1 93 ? 50.749 -22.443 21.989 1.00 81.14 570 MET A C 1
ATOM 750 O O . MET A 1 93 ? 50.772 -23.255 22.925 1.00 74.20 570 MET A O 1
ATOM 755 N N . PHE A 1 94 ? 51.610 -21.421 21.908 1.00 65.95 571 PHE A N 1
ATOM 756 C CA . PHE A 1 94 ? 52.568 -21.154 22.981 1.00 70.04 571 PHE A CA 1
ATOM 757 C C . PHE A 1 94 ? 51.898 -20.755 24.299 1.00 78.24 571 PHE A C 1
ATOM 758 O O . PHE A 1 94 ? 52.563 -20.742 25.340 1.00 75.19 571 PHE A O 1
ATOM 766 N N . GLU A 1 95 ? 50.605 -20.432 24.276 1.00 74.97 572 GLU A N 1
ATOM 767 C CA . GLU A 1 95 ? 49.831 -20.257 25.489 1.00 74.29 572 GLU A CA 1
ATOM 768 C C . GLU A 1 95 ? 49.691 -21.546 26.275 1.00 81.98 572 GLU A C 1
ATOM 769 O O . GLU A 1 95 ? 49.336 -21.497 27.462 1.00 89.56 572 GLU A O 1
ATOM 775 N N . HIS A 1 96 ? 49.939 -22.689 25.633 1.00 76.66 573 HIS A N 1
ATOM 776 C CA . HIS A 1 96 ? 49.797 -24.027 26.207 1.00 80.44 573 HIS A CA 1
ATOM 777 C C . HIS A 1 96 ? 51.140 -24.755 26.171 1.00 83.35 573 HIS A C 1
ATOM 778 O O . HIS A 1 96 ? 52.160 -24.203 25.747 1.00 77.90 573 HIS A O 1
ATOM 785 N N . ASN A 1 97 ? 51.142 -26.013 26.626 1.00 83.76 574 ASN A N 1
ATOM 786 C CA . ASN A 1 97 ? 52.375 -26.789 26.731 1.00 78.20 574 ASN A CA 1
ATOM 787 C C . ASN A 1 97 ? 52.615 -27.753 25.584 1.00 77.66 574 ASN A C 1
ATOM 788 O O . ASN A 1 97 ? 53.633 -28.443 25.586 1.00 89.92 574 ASN A O 1
ATOM 793 N N . SER A 1 98 ? 51.712 -27.847 24.627 1.00 84.31 575 SER A N 1
ATOM 794 C CA . SER A 1 98 ? 51.943 -28.644 23.443 1.00 72.89 575 SER A CA 1
ATOM 795 C C . SER A 1 98 ? 51.697 -27.749 22.245 1.00 73.55 575 SER A C 1
ATOM 796 O O . SER A 1 98 ? 51.396 -26.570 22.398 1.00 68.79 575 SER A O 1
ATOM 799 N N . GLY A 1 99 ? 51.936 -28.266 21.056 1.00 84.50 576 GLY A N 1
ATOM 800 C CA . GLY A 1 99 ? 51.416 -27.665 19.841 1.00 88.16 576 GLY A CA 1
ATOM 801 C C . GLY A 1 99 ? 52.372 -27.884 18.688 1.00 88.11 576 GLY A C 1
ATOM 802 O O . GLY A 1 99 ? 53.554 -28.116 18.876 1.00 90.83 576 GLY A O 1
ATOM 803 N N . TYR A 1 100 ? 51.870 -27.675 17.466 1.00 96.71 577 TYR A N 1
ATOM 804 C CA . TYR A 1 100 ? 52.735 -27.941 16.316 1.00 87.13 577 TYR A CA 1
ATOM 805 C C . TYR A 1 100 ? 53.867 -26.927 16.265 1.00 77.80 577 TYR A C 1
ATOM 806 O O . TYR A 1 100 ? 55.041 -27.303 16.133 1.00 84.68 577 TYR A O 1
ATOM 815 N N . SER A 1 101 ? 53.546 -25.645 16.461 1.00 63.92 578 SER A N 1
ATOM 816 C CA . SER A 1 101 ? 54.599 -24.632 16.443 1.00 60.83 578 SER A CA 1
ATOM 817 C C . SER A 1 101 ? 55.627 -24.806 17.557 1.00 59.45 578 SER A C 1
ATOM 818 O O . SER A 1 101 ? 56.639 -24.102 17.544 1.00 75.51 578 SER A O 1
ATOM 821 N N . GLN A 1 102 ? 55.380 -25.671 18.542 1.00 65.88 579 GLN A N 1
ATOM 822 C CA . GLN A 1 102 ? 56.350 -25.875 19.599 1.00 74.44 579 GLN A CA 1
ATOM 823 C C . GLN A 1 102 ? 57.264 -27.074 19.371 1.00 79.62 579 GLN A C 1
ATOM 824 O O . GLN A 1 102 ? 58.321 -27.146 20.014 1.00 84.49 579 GLN A O 1
ATOM 830 N N . VAL A 1 103 ? 56.952 -27.945 18.399 1.00 84.28 580 VAL A N 1
ATOM 831 C CA . VAL A 1 103 ? 57.635 -29.244 18.305 1.00 79.00 580 VAL A CA 1
ATOM 832 C C . VAL A 1 103 ? 59.152 -29.080 18.267 1.00 76.96 580 VAL A C 1
ATOM 833 O O . VAL A 1 103 ? 59.882 -29.745 19.008 1.00 82.46 580 VAL A O 1
ATOM 837 N N . LYS A 1 104 ? 59.648 -28.170 17.428 1.00 87.48 581 LYS A N 1
ATOM 838 C CA . LYS A 1 104 ? 61.094 -28.025 17.263 1.00 79.73 581 LYS A CA 1
ATOM 839 C C . LYS A 1 104 ? 61.786 -27.657 18.575 1.00 68.82 581 LYS A C 1
ATOM 840 O O . LYS A 1 104 ? 62.775 -28.294 18.955 1.00 83.29 581 LYS A O 1
ATOM 846 N N . TRP A 1 105 ? 61.279 -26.655 19.303 1.00 70.94 582 TRP A N 1
ATOM 847 C CA . TRP A 1 105 ? 62.083 -26.192 20.449 1.00 67.50 582 TRP A CA 1
ATOM 848 C C . TRP A 1 105 ? 61.969 -27.128 21.663 1.00 68.22 582 TRP A C 1
ATOM 849 O O . TRP A 1 105 ? 62.984 -27.405 22.329 1.00 66.43 582 TRP A O 1
ATOM 860 N N . ARG A 1 106 ? 60.771 -27.670 21.936 1.00 68.16 583 ARG A N 1
ATOM 861 C CA . ARG A 1 106 ? 60.642 -28.613 23.042 1.00 79.03 583 ARG A CA 1
ATOM 862 C C . ARG A 1 106 ? 61.552 -29.816 22.822 1.00 72.45 583 ARG A C 1
ATOM 863 O O . ARG A 1 106 ? 62.319 -30.193 23.718 1.00 76.05 583 ARG A O 1
ATOM 871 N N . MET A 1 107 ? 61.510 -30.403 21.618 1.00 65.86 584 MET A N 1
ATOM 872 C CA . MET A 1 107 ? 62.412 -31.504 21.276 1.00 75.07 584 MET A CA 1
ATOM 873 C C . MET A 1 107 ? 63.844 -31.106 21.569 1.00 80.42 584 MET A C 1
ATOM 874 O O . MET A 1 107 ? 64.564 -31.790 22.319 1.00 80.63 584 MET A O 1
ATOM 879 N N . MET A 1 108 ? 64.242 -29.935 21.062 1.00 66.39 585 MET A N 1
ATOM 880 C CA . MET A 1 108 ? 65.602 -29.482 21.303 1.00 68.03 585 MET A CA 1
ATOM 881 C C . MET A 1 108 ? 65.866 -29.326 22.802 1.00 68.53 585 MET A C 1
ATOM 882 O O . MET A 1 108 ? 66.822 -29.907 23.330 1.00 76.47 585 MET A O 1
ATOM 887 N N . ILE A 1 109 ? 64.971 -28.643 23.533 1.00 66.18 586 ILE A N 1
ATOM 888 C CA . ILE A 1 109 ? 65.285 -28.430 24.948 1.00 78.91 586 ILE A CA 1
ATOM 889 C C . ILE A 1 109 ? 65.330 -29.742 25.737 1.00 78.02 586 ILE A C 1
ATOM 890 O O . ILE A 1 109 ? 66.022 -29.814 26.758 1.00 87.86 586 ILE A O 1
ATOM 895 N N . LYS A 1 110 ? 64.625 -30.796 25.307 1.00 66.62 587 LYS A N 1
ATOM 896 C CA . LYS A 1 110 ? 64.627 -31.989 26.153 1.00 82.24 587 LYS A CA 1
ATOM 897 C C . LYS A 1 110 ? 65.726 -32.956 25.756 1.00 96.27 587 LYS A C 1
ATOM 898 O O . LYS A 1 110 ? 65.933 -33.957 26.453 1.00 97.64 587 LYS A O 1
ATOM 904 N N . THR A 1 111 ? 66.456 -32.640 24.678 1.00 98.21 588 THR A N 1
ATOM 905 C CA . THR A 1 111 ? 67.453 -33.517 24.071 1.00 83.39 588 THR A CA 1
ATOM 906 C C . THR A 1 111 ? 68.865 -32.959 24.214 1.00 77.99 588 THR A C 1
ATOM 907 O O . THR A 1 111 ? 69.752 -33.626 24.758 1.00 86.97 588 THR A O 1
ATOM 911 N N . GLN A 1 112 ? 69.103 -31.766 23.671 1.00 70.38 589 GLN A N 1
ATOM 912 C CA . GLN A 1 112 ? 70.322 -31.014 23.922 1.00 68.97 589 GLN A CA 1
ATOM 913 C C . GLN A 1 112 ? 70.311 -30.403 25.313 1.00 77.46 589 GLN A C 1
ATOM 914 O O . GLN A 1 112 ? 69.408 -29.628 25.656 1.00 78.71 589 GLN A O 1
ATOM 920 N N . HIS A 1 113 ? 71.350 -30.691 26.086 1.00 80.13 590 HIS A N 1
ATOM 921 C CA . HIS A 1 113 ? 71.405 -30.306 27.484 1.00 78.61 590 HIS A CA 1
ATOM 922 C C . HIS A 1 113 ? 72.502 -29.283 27.727 1.00 80.62 590 HIS A C 1
ATOM 923 O O . HIS A 1 113 ? 73.481 -29.202 26.982 1.00 85.80 590 HIS A O 1
ATOM 930 N N . PHE A 1 114 ? 72.296 -28.476 28.758 1.00 78.18 591 PHE A N 1
ATOM 931 C CA . PHE A 1 114 ? 73.264 -27.471 29.140 1.00 67.66 591 PHE A CA 1
ATOM 932 C C . PHE A 1 114 ? 74.401 -28.076 29.948 1.00 82.76 591 PHE A C 1
ATOM 933 O O . PHE A 1 114 ? 74.235 -29.090 30.633 1.00 91.87 591 PHE A O 1
ATOM 941 N N . ASP A 1 115 ? 75.577 -27.443 29.844 1.00 82.18 592 ASP A N 1
ATOM 942 C CA . ASP A 1 115 ? 76.741 -27.898 30.597 1.00 84.02 592 ASP A CA 1
ATOM 943 C C . ASP A 1 115 ? 76.594 -27.595 32.078 1.00 88.67 592 ASP A C 1
ATOM 944 O O . ASP A 1 115 ? 77.124 -28.333 32.918 1.00 87.39 592 ASP A O 1
ATOM 949 N N . ILE A 1 116 ? 75.889 -26.514 32.417 1.00 90.06 593 ILE A N 1
ATOM 950 C CA . ILE A 1 116 ? 75.766 -26.146 33.820 1.00 92.76 593 ILE A CA 1
ATOM 951 C C . ILE A 1 116 ? 74.984 -27.213 34.569 1.00 90.91 593 ILE A C 1
ATOM 952 O O . ILE A 1 116 ? 75.367 -27.616 35.669 1.00 95.45 593 ILE A O 1
ATOM 957 N N . CYS A 1 117 ? 73.915 -27.734 33.951 1.00 96.41 594 CYS A N 1
ATOM 958 C CA . CYS A 1 117 ? 73.099 -28.793 34.542 1.00 98.01 594 CYS A CA 1
ATOM 959 C C . CYS A 1 117 ? 73.882 -30.065 34.779 1.00 106.72 594 CYS A C 1
ATOM 960 O O . CYS A 1 117 ? 73.480 -30.884 35.611 1.00 103.15 594 CYS A O 1
ATOM 963 N N . ALA A 1 118 ? 74.959 -30.269 34.028 1.00 125.28 595 ALA A N 1
ATOM 964 C CA . ALA A 1 118 ? 75.846 -31.394 34.265 1.00 133.56 595 ALA A CA 1
ATOM 965 C C . ALA A 1 118 ? 76.830 -31.101 35.387 1.00 133.99 595 ALA A C 1
ATOM 966 O O . ALA A 1 118 ? 77.106 -31.975 36.217 1.00 150.87 595 ALA A O 1
ATOM 968 N N . LEU A 1 119 ? 77.374 -29.882 35.421 1.00 118.67 596 LEU A N 1
ATOM 969 C CA . LEU A 1 119 ? 78.430 -29.570 36.377 1.00 114.95 596 LEU A CA 1
ATOM 970 C C . LEU A 1 119 ? 77.915 -29.612 37.809 1.00 130.89 596 LEU A C 1
ATOM 971 O O . LEU A 1 119 ? 78.433 -30.363 38.645 1.00 142.86 596 LEU A O 1
ATOM 976 N N . GLN A 1 120 ? 76.891 -28.814 38.115 1.00 127.69 597 GLN A N 1
ATOM 977 C CA . GLN A 1 120 ? 76.178 -28.920 39.384 1.00 128.20 597 GLN A CA 1
ATOM 978 C C . GLN A 1 120 ? 74.683 -28.970 39.107 1.00 113.12 597 GLN A C 1
ATOM 979 O O . GLN A 1 120 ? 74.089 -27.950 38.757 1.00 85.74 597 GLN A O 1
ATOM 985 N N . ALA A 1 121 ? 74.064 -30.132 39.336 1.00 125.10 598 ALA A N 1
ATOM 986 C CA . ALA A 1 121 ? 72.657 -30.361 39.020 1.00 139.17 598 ALA A CA 1
ATOM 987 C C . ALA A 1 121 ? 71.725 -30.021 40.175 1.00 155.42 598 ALA A C 1
ATOM 988 O O . ALA A 1 121 ? 70.518 -30.273 40.076 1.00 155.00 598 ALA A O 1
ATOM 990 N N . ASN A 1 122 ? 72.258 -29.469 41.268 1.00 163.29 599 ASN A N 1
ATOM 991 C CA . ASN A 1 122 ? 71.438 -29.149 42.429 1.00 164.34 599 ASN A CA 1
ATOM 992 C C . ASN A 1 122 ? 70.505 -27.967 42.171 1.00 153.59 599 ASN A C 1
ATOM 993 O O . ASN A 1 122 ? 69.458 -27.860 42.819 1.00 150.94 599 ASN A O 1
ATOM 998 N N . SER A 1 123 ? 70.853 -27.081 41.236 1.00 145.77 600 SER A N 1
ATOM 999 C CA . SER A 1 123 ? 70.095 -25.848 41.059 1.00 136.98 600 SER A CA 1
ATOM 1000 C C . SER A 1 123 ? 68.680 -26.153 40.569 1.00 140.82 600 SER A C 1
ATOM 1001 O O . SER A 1 123 ? 68.492 -27.019 39.702 1.00 131.74 600 SER A O 1
ATOM 1004 N N . PRO A 1 124 ? 67.665 -25.458 41.097 1.00 147.10 601 PRO A N 1
ATOM 1005 C CA . PRO A 1 124 ? 66.275 -25.860 40.823 1.00 142.13 601 PRO A CA 1
ATOM 1006 C C . PRO A 1 124 ? 65.913 -25.882 39.353 1.00 121.24 601 PRO A C 1
ATOM 1007 O O . PRO A 1 124 ? 65.062 -26.688 38.963 1.00 103.71 601 PRO A O 1
ATOM 1011 N N . PHE A 1 125 ? 66.519 -25.031 38.521 1.00 123.25 602 PHE A N 1
ATOM 1012 C CA . PHE A 1 125 ? 66.263 -25.121 37.084 1.00 122.35 602 PHE A CA 1
ATOM 1013 C C . PHE A 1 125 ? 66.571 -26.524 36.568 1.00 115.64 602 PHE A C 1
ATOM 1014 O O . PHE A 1 125 ? 65.683 -27.226 36.069 1.00 99.66 602 PHE A O 1
ATOM 1022 N N . CYS A 1 126 ? 67.831 -26.952 36.697 1.00 118.05 603 CYS A N 1
ATOM 1023 C CA . CYS A 1 126 ? 68.234 -28.271 36.220 1.00 124.59 603 CYS A CA 1
ATOM 1024 C C . CYS A 1 126 ? 67.394 -29.385 36.846 1.00 125.67 603 CYS A C 1
ATOM 1025 O O . CYS A 1 126 ? 66.722 -30.146 36.136 1.00 121.10 603 CYS A O 1
ATOM 1028 N N . ALA A 1 127 ? 67.404 -29.484 38.181 1.00 124.43 604 ALA A N 1
ATOM 1029 C CA . ALA A 1 127 ? 66.848 -30.657 38.851 1.00 121.55 604 ALA A CA 1
ATOM 1030 C C . ALA A 1 127 ? 65.326 -30.653 38.924 1.00 123.12 604 ALA A C 1
ATOM 1031 O O . ALA A 1 127 ? 64.730 -31.708 39.167 1.00 129.43 604 ALA A O 1
ATOM 1033 N N . GLN A 1 128 ? 64.684 -29.509 38.713 1.00 123.81 605 GLN A N 1
ATOM 1034 C CA . GLN A 1 128 ? 63.232 -29.409 38.783 1.00 128.57 605 GLN A CA 1
ATOM 1035 C C . GLN A 1 128 ? 62.613 -29.112 37.421 1.00 124.03 605 GLN A C 1
ATOM 1036 O O . GLN A 1 128 ? 61.690 -29.817 37.010 1.00 127.76 605 GLN A O 1
ATOM 1042 N N . CYS A 1 129 ? 63.029 -28.038 36.739 1.00 122.19 606 CYS A N 1
ATOM 1043 C CA . CYS A 1 129 ? 62.378 -27.639 35.487 1.00 121.45 606 CYS A CA 1
ATOM 1044 C C . CYS A 1 129 ? 62.807 -28.473 34.263 1.00 127.69 606 CYS A C 1
ATOM 1045 O O . CYS A 1 129 ? 61.953 -28.995 33.538 1.00 126.33 606 CYS A O 1
ATOM 1048 N N . ILE A 1 130 ? 64.114 -28.610 33.997 1.00 132.87 607 ILE A N 1
ATOM 1049 C CA . ILE A 1 130 ? 64.547 -29.275 32.759 1.00 125.05 607 ILE A CA 1
ATOM 1050 C C . ILE A 1 130 ? 64.243 -30.767 32.816 1.00 127.15 607 ILE A C 1
ATOM 1051 O O . ILE A 1 130 ? 63.748 -31.361 31.847 1.00 125.17 607 ILE A O 1
ATOM 1056 N N . ALA A 1 131 ? 64.528 -31.391 33.953 1.00 131.02 608 ALA A N 1
ATOM 1057 C CA . ALA A 1 131 ? 64.205 -32.790 34.172 1.00 140.45 608 ALA A CA 1
ATOM 1058 C C . ALA A 1 131 ? 62.714 -33.006 34.413 1.00 156.13 608 ALA A C 1
ATOM 1059 O O . ALA A 1 131 ? 62.007 -33.535 33.545 1.00 157.94 608 ALA A O 1
ATOM 1061 N N . ASP A 1 132 ? 62.223 -32.568 35.581 1.00 167.15 609 ASP A N 1
ATOM 1062 C CA . ASP A 1 132 ? 60.887 -32.944 36.038 1.00 173.78 609 ASP A CA 1
ATOM 1063 C C . ASP A 1 132 ? 59.771 -32.230 35.275 1.00 182.04 609 ASP A C 1
ATOM 1064 O O . ASP A 1 132 ? 58.615 -32.656 35.357 1.00 176.11 609 ASP A O 1
ATOM 1069 N N . ASN A 1 133 ? 60.086 -31.158 34.545 1.00 200.12 610 ASN A N 1
ATOM 1070 C CA . ASN A 1 133 ? 59.183 -30.407 33.669 1.00 213.90 610 ASN A CA 1
ATOM 1071 C C . ASN A 1 133 ? 58.115 -29.637 34.455 1.00 215.25 610 ASN A C 1
ATOM 1072 O O . ASN A 1 133 ? 57.282 -28.950 33.838 1.00 225.17 610 ASN A O 1
ATOM 1077 N N . SER A 1 134 ? 58.115 -29.718 35.791 1.00 198.31 611 SER A N 1
ATOM 1078 C CA . SER A 1 134 ? 57.199 -28.965 36.644 1.00 181.19 611 SER A CA 1
ATOM 1079 C C . SER A 1 134 ? 57.191 -27.469 36.332 1.00 168.32 611 SER A C 1
ATOM 1080 O O . SER A 1 134 ? 56.230 -26.959 35.747 1.00 168.70 611 SER A O 1
ATOM 1083 N N . CYS A 1 135 ? 58.257 -26.764 36.727 1.00 156.35 612 CYS A N 1
ATOM 1084 C CA . CYS A 1 135 ? 58.489 -25.335 36.464 1.00 149.71 612 CYS A CA 1
ATOM 1085 C C . CYS A 1 135 ? 57.386 -24.418 36.990 1.00 166.72 612 CYS A C 1
ATOM 1086 O O . CYS A 1 135 ? 57.294 -23.262 36.556 1.00 164.74 612 CYS A O 1
ATOM 1089 N N . ALA A 1 136 ? 56.569 -24.874 37.945 1.00 182.09 613 ALA A N 1
ATOM 1090 C CA . ALA A 1 136 ? 55.568 -23.994 38.536 1.00 187.16 613 ALA A CA 1
ATOM 1091 C C . ALA A 1 136 ? 56.194 -23.001 39.501 1.00 191.87 613 ALA A C 1
ATOM 1092 O O . ALA A 1 136 ? 55.571 -21.981 39.815 1.00 202.27 613 ALA A O 1
ATOM 1094 N N . GLN A 1 137 ? 57.411 -23.283 39.960 1.00 182.04 614 GLN A N 1
ATOM 1095 C CA . GLN A 1 137 ? 58.140 -22.381 40.839 1.00 173.05 614 GLN A CA 1
ATOM 1096 C C . GLN A 1 137 ? 58.422 -21.045 40.161 1.00 175.62 614 GLN A C 1
ATOM 1097 O O . GLN A 1 137 ? 58.866 -20.994 39.009 1.00 165.51 614 GLN A O 1
ATOM 1103 N N . GLY A 1 138 ? 58.165 -19.956 40.891 1.00 183.25 615 GLY A N 1
ATOM 1104 C CA . GLY A 1 138 ? 58.700 -18.670 40.494 1.00 179.29 615 GLY A CA 1
ATOM 1105 C C . GLY A 1 138 ? 60.113 -18.446 40.976 1.00 176.62 615 GLY A C 1
ATOM 1106 O O . GLY A 1 138 ? 60.843 -17.644 40.387 1.00 177.25 615 GLY A O 1
ATOM 1107 N N . SER A 1 139 ? 60.527 -19.168 42.016 1.00 172.09 616 SER A N 1
ATOM 1108 C CA . SER A 1 139 ? 61.831 -18.970 42.637 1.00 163.02 616 SER A CA 1
ATOM 1109 C C . SER A 1 139 ? 62.835 -19.970 42.071 1.00 152.79 616 SER A C 1
ATOM 1110 O O . SER A 1 139 ? 62.770 -21.163 42.380 1.00 154.98 616 SER A O 1
ATOM 1113 N N . TRP A 1 140 ? 63.777 -19.476 41.266 1.00 146.91 617 TRP A N 1
ATOM 1114 C CA . TRP A 1 140 ? 65.016 -20.186 40.962 1.00 145.74 617 TRP A CA 1
ATOM 1115 C C . TRP A 1 140 ? 66.143 -19.487 41.700 1.00 157.99 617 TRP A C 1
ATOM 1116 O O . TRP A 1 140 ? 66.183 -18.254 41.759 1.00 170.47 617 TRP A O 1
ATOM 1127 N N . GLU A 1 141 ? 67.056 -20.258 42.268 1.00 153.83 618 GLU A N 1
ATOM 1128 C CA . GLU A 1 141 ? 68.312 -19.669 42.706 1.00 150.32 618 GLU A CA 1
ATOM 1129 C C . GLU A 1 141 ? 69.264 -19.881 41.537 1.00 148.68 618 GLU A C 1
ATOM 1130 O O . GLU A 1 141 ? 69.804 -20.973 41.349 1.00 160.86 618 GLU A O 1
ATOM 1136 N N . PHE A 1 142 ? 69.456 -18.837 40.733 1.00 138.51 619 PHE A N 1
ATOM 1137 C CA . PHE A 1 142 ? 70.424 -18.862 39.641 1.00 133.53 619 PHE A CA 1
ATOM 1138 C C . PHE A 1 142 ? 71.817 -18.436 40.090 1.00 134.05 619 PHE A C 1
ATOM 1139 O O . PHE A 1 142 ? 72.811 -19.071 39.717 1.00 129.70 619 PHE A O 1
ATOM 1147 N N . ASP A 1 143 ? 71.892 -17.367 40.894 1.00 140.17 620 ASP A N 1
ATOM 1148 C CA . ASP A 1 143 ? 73.173 -16.758 41.248 1.00 138.78 620 ASP A CA 1
ATOM 1149 C C . ASP A 1 143 ? 73.983 -17.666 42.163 1.00 122.94 620 ASP A C 1
ATOM 1150 O O . ASP A 1 143 ? 75.150 -17.980 41.874 1.00 114.07 620 ASP A O 1
ATOM 1155 N N . THR A 1 144 ? 73.372 -18.086 43.280 1.00 120.24 621 THR A N 1
ATOM 1156 C CA . THR A 1 144 ? 74.059 -18.914 44.265 1.00 135.77 621 THR A CA 1
ATOM 1157 C C . THR A 1 144 ? 74.689 -20.136 43.616 1.00 144.38 621 THR A C 1
ATOM 1158 O O . THR A 1 144 ? 75.825 -20.506 43.940 1.00 144.24 621 THR A O 1
ATOM 1162 N N . HIS A 1 145 ? 73.955 -20.786 42.706 1.00 148.07 622 HIS A N 1
ATOM 1163 C CA . HIS A 1 145 ? 74.446 -22.012 42.085 1.00 143.35 622 HIS A CA 1
ATOM 1164 C C . HIS A 1 145 ? 75.417 -21.746 40.937 1.00 133.31 622 HIS A C 1
ATOM 1165 O O . HIS A 1 145 ? 76.516 -22.310 40.904 1.00 140.46 622 HIS A O 1
ATOM 1172 N N . MET A 1 146 ? 75.043 -20.899 39.982 1.00 113.45 623 MET A N 1
ATOM 1173 C CA . MET A 1 146 ? 75.800 -20.868 38.742 1.00 98.43 623 MET A CA 1
ATOM 1174 C C . MET A 1 146 ? 76.863 -19.770 38.643 1.00 110.15 623 MET A C 1
ATOM 1175 O O . MET A 1 146 ? 77.761 -19.894 37.789 1.00 110.74 623 MET A O 1
ATOM 1180 N N . ASN A 1 147 ? 76.852 -18.752 39.520 1.00 124.06 624 ASN A N 1
ATOM 1181 C CA . ASN A 1 147 ? 77.710 -17.587 39.279 1.00 125.22 624 ASN A CA 1
ATOM 1182 C C . ASN A 1 147 ? 79.191 -17.991 39.252 1.00 124.45 624 ASN A C 1
ATOM 1183 O O . ASN A 1 147 ? 79.887 -17.783 38.246 1.00 118.69 624 ASN A O 1
ATOM 1188 N N . SER A 1 148 ? 79.690 -18.613 40.325 1.00 126.79 625 SER A N 1
ATOM 1189 C CA . SER A 1 148 ? 81.119 -18.924 40.341 1.00 132.24 625 SER A CA 1
ATOM 1190 C C . SER A 1 148 ? 81.482 -19.944 39.263 1.00 122.26 625 SER A C 1
ATOM 1191 O O . SER A 1 148 ? 82.595 -19.908 38.717 1.00 117.33 625 SER A O 1
ATOM 1194 N N . THR A 1 149 ? 80.542 -20.821 38.910 1.00 115.52 626 THR A N 1
ATOM 1195 C CA . THR A 1 149 ? 80.839 -21.886 37.960 1.00 112.53 626 THR A CA 1
ATOM 1196 C C . THR A 1 149 ? 81.060 -21.342 36.554 1.00 107.60 626 THR A C 1
ATOM 1197 O O . THR A 1 149 ? 82.012 -21.739 35.868 1.00 101.56 626 THR A O 1
ATOM 1201 N N . TYR A 1 150 ? 80.190 -20.435 36.098 1.00 105.35 627 TYR A N 1
ATOM 1202 C CA . TYR A 1 150 ? 80.455 -19.794 34.808 1.00 106.70 627 TYR A CA 1
ATOM 1203 C C . TYR A 1 150 ? 81.656 -18.852 34.883 1.00 116.70 627 TYR A C 1
ATOM 1204 O O . TYR A 1 150 ? 82.429 -18.748 33.919 1.00 110.34 627 TYR A O 1
ATOM 1213 N N . SER A 1 151 ? 81.821 -18.146 36.011 1.00 130.96 628 SER A N 1
ATOM 1214 C CA . SER A 1 151 ? 83.007 -17.314 36.201 1.00 137.65 628 SER A CA 1
ATOM 1215 C C . SER A 1 151 ? 84.278 -18.088 35.882 1.00 134.87 628 SER A C 1
ATOM 1216 O O . SER A 1 151 ? 85.118 -17.634 35.097 1.00 138.09 628 SER A O 1
ATOM 1219 N N . SER A 1 152 ? 84.419 -19.279 36.465 1.00 128.61 629 SER A N 1
ATOM 1220 C CA . SER A 1 152 ? 85.653 -20.044 36.309 1.00 130.92 629 SER A CA 1
ATOM 1221 C C . SER A 1 152 ? 85.807 -20.612 34.897 1.00 135.28 629 SER A C 1
ATOM 1222 O O . SER A 1 152 ? 86.845 -20.414 34.250 1.00 140.92 629 SER A O 1
ATOM 1225 N N . LYS A 1 153 ? 84.795 -21.335 34.399 1.00 124.27 630 LYS A N 1
ATOM 1226 C CA . LYS A 1 153 ? 84.916 -22.092 33.150 1.00 113.84 630 LYS A CA 1
ATOM 1227 C C . LYS A 1 153 ? 84.173 -21.349 32.044 1.00 113.45 630 LYS A C 1
ATOM 1228 O O . LYS A 1 153 ? 82.946 -21.406 31.955 1.00 113.21 630 LYS A O 1
ATOM 1234 N N . VAL A 1 154 ? 84.932 -20.710 31.159 1.00 116.50 631 VAL A N 1
ATOM 1235 C CA . VAL A 1 154 ? 84.336 -19.800 30.190 1.00 112.05 631 VAL A CA 1
ATOM 1236 C C . VAL A 1 154 ? 83.747 -20.561 29.006 1.00 111.38 631 VAL A C 1
ATOM 1237 O O . VAL A 1 154 ? 82.724 -20.145 28.444 1.00 109.04 631 VAL A O 1
ATOM 1241 N N . ASP A 1 155 ? 84.358 -21.687 28.621 1.00 107.60 632 ASP A N 1
ATOM 1242 C CA . ASP A 1 155 ? 83.876 -22.447 27.473 1.00 100.27 632 ASP A CA 1
ATOM 1243 C C . ASP A 1 155 ? 82.523 -23.098 27.715 1.00 98.09 632 ASP A C 1
ATOM 1244 O O . ASP A 1 155 ? 81.819 -23.403 26.744 1.00 95.17 632 ASP A O 1
ATOM 1249 N N . ASN A 1 156 ? 82.146 -23.323 28.977 1.00 88.87 633 ASN A N 1
ATOM 1250 C CA . ASN A 1 156 ? 80.800 -23.804 29.268 1.00 87.91 633 ASN A CA 1
ATOM 1251 C C . ASN A 1 156 ? 79.780 -22.680 29.269 1.00 89.84 633 ASN A C 1
ATOM 1252 O O . ASN A 1 156 ? 78.597 -22.922 28.993 1.00 98.43 633 ASN A O 1
ATOM 1257 N N . PHE A 1 157 ? 80.200 -21.448 29.554 1.00 83.75 634 PHE A N 1
ATOM 1258 C CA . PHE A 1 157 ? 79.329 -20.344 29.195 1.00 78.92 634 PHE A CA 1
ATOM 1259 C C . PHE A 1 157 ? 79.168 -20.259 27.685 1.00 89.91 634 PHE A C 1
ATOM 1260 O O . PHE A 1 157 ? 78.055 -20.055 27.192 1.00 90.72 634 PHE A O 1
ATOM 1268 N N . LYS A 1 158 ? 80.268 -20.385 26.932 1.00 84.83 635 LYS A N 1
ATOM 1269 C CA . LYS A 1 158 ? 80.157 -20.364 25.474 1.00 88.89 635 LYS A CA 1
ATOM 1270 C C . LYS A 1 158 ? 79.170 -21.423 24.982 1.00 88.22 635 LYS A C 1
ATOM 1271 O O . LYS A 1 158 ? 78.290 -21.143 24.152 1.00 84.89 635 LYS A O 1
ATOM 1277 N N . HIS A 1 159 ? 79.282 -22.643 25.508 1.00 86.30 636 HIS A N 1
ATOM 1278 C CA . HIS A 1 159 ? 78.417 -23.716 25.037 1.00 84.21 636 HIS A CA 1
ATOM 1279 C C . HIS A 1 159 ? 76.982 -23.481 25.449 1.00 81.14 636 HIS A C 1
ATOM 1280 O O . HIS A 1 159 ? 76.056 -23.679 24.653 1.00 82.49 636 HIS A O 1
ATOM 1287 N N . ASP A 1 160 ? 76.771 -23.092 26.697 1.00 76.65 637 ASP A N 1
ATOM 1288 C CA . ASP A 1 160 ? 75.398 -22.955 27.139 1.00 74.54 637 ASP A CA 1
ATOM 1289 C C . ASP A 1 160 ? 74.751 -21.749 26.496 1.00 76.17 637 ASP A C 1
ATOM 1290 O O . ASP A 1 160 ? 73.546 -21.754 26.231 1.00 86.56 637 ASP A O 1
ATOM 1295 N N . PHE A 1 161 ? 75.543 -20.741 26.173 1.00 81.47 638 PHE A N 1
ATOM 1296 C CA . PHE A 1 161 ? 74.993 -19.548 25.547 1.00 83.74 638 PHE A CA 1
ATOM 1297 C C . PHE A 1 161 ? 74.592 -19.832 24.111 1.00 78.91 638 PHE A C 1
ATOM 1298 O O . PHE A 1 161 ? 73.489 -19.470 23.673 1.00 75.63 638 PHE A O 1
ATOM 1306 N N . SER A 1 162 ? 75.475 -20.491 23.358 1.00 72.63 639 SER A N 1
ATOM 1307 C CA . SER A 1 162 ? 75.093 -20.838 22.002 1.00 77.36 639 SER A CA 1
ATOM 1308 C C . SER A 1 162 ? 73.909 -21.808 22.008 1.00 76.28 639 SER A C 1
ATOM 1309 O O . SER A 1 162 ? 73.031 -21.724 21.140 1.00 69.63 639 SER A O 1
ATOM 1312 N N . LEU A 1 163 ? 73.838 -22.703 22.996 1.00 74.38 640 LEU A N 1
ATOM 1313 C CA . LEU A 1 163 ? 72.691 -23.604 23.073 1.00 72.18 640 LEU A CA 1
ATOM 1314 C C . LEU A 1 163 ? 71.412 -22.811 23.268 1.00 70.95 640 LEU A C 1
ATOM 1315 O O . LEU A 1 163 ? 70.398 -23.044 22.594 1.00 68.36 640 LEU A O 1
ATOM 1320 N N . PHE A 1 164 ? 71.452 -21.853 24.189 1.00 72.75 641 PHE A N 1
ATOM 1321 C CA . PHE A 1 164 ? 70.296 -21.004 24.418 1.00 69.75 641 PHE A CA 1
ATOM 1322 C C . PHE A 1 164 ? 69.854 -20.308 23.134 1.00 73.12 641 PHE A C 1
ATOM 1323 O O . PHE A 1 164 ? 68.653 -20.218 22.845 1.00 73.53 641 PHE A O 1
ATOM 1331 N N . LEU A 1 165 ? 70.807 -19.837 22.330 1.00 71.83 642 LEU A N 1
ATOM 1332 C CA . LEU A 1 165 ? 70.428 -19.258 21.045 1.00 67.36 642 LEU A CA 1
ATOM 1333 C C . LEU A 1 165 ? 69.809 -20.306 20.102 1.00 76.21 642 LEU A C 1
ATOM 1334 O O . LEU A 1 165 ? 68.732 -20.073 19.538 1.00 76.34 642 LEU A O 1
ATOM 1339 N N . ARG A 1 166 ? 70.448 -21.474 19.921 1.00 68.38 643 ARG A N 1
ATOM 1340 C CA . ARG A 1 166 ? 69.854 -22.472 19.023 1.00 83.91 643 ARG A CA 1
ATOM 1341 C C . ARG A 1 166 ? 68.392 -22.710 19.398 1.00 88.98 643 ARG A C 1
ATOM 1342 O O . ARG A 1 166 ? 67.504 -22.747 18.528 1.00 98.29 643 ARG A O 1
ATOM 1350 N N . ILE A 1 167 ? 68.114 -22.784 20.699 1.00 79.49 644 ILE A N 1
ATOM 1351 C CA . ILE A 1 167 ? 66.749 -23.044 21.135 1.00 78.22 644 ILE A CA 1
ATOM 1352 C C . ILE A 1 167 ? 65.857 -21.859 20.826 1.00 73.31 644 ILE A C 1
ATOM 1353 O O . ILE A 1 167 ? 64.711 -22.014 20.388 1.00 67.15 644 ILE A O 1
ATOM 1358 N N . PHE A 1 168 ? 66.355 -20.656 21.077 1.00 73.73 645 PHE A N 1
ATOM 1359 C CA . PHE A 1 168 ? 65.528 -19.489 20.827 1.00 66.27 645 PHE A CA 1
ATOM 1360 C C . PHE A 1 168 ? 65.151 -19.395 19.358 1.00 73.15 645 PHE A C 1
ATOM 1361 O O . PHE A 1 168 ? 64.018 -19.030 19.028 1.00 67.10 645 PHE A O 1
ATOM 1369 N N . GLU A 1 169 ? 66.076 -19.729 18.452 1.00 75.18 646 GLU A N 1
ATOM 1370 C CA . GLU A 1 169 ? 65.689 -19.634 17.054 1.00 69.91 646 GLU A CA 1
ATOM 1371 C C . GLU A 1 169 ? 64.709 -20.741 16.693 1.00 68.55 646 GLU A C 1
ATOM 1372 O O . GLU A 1 169 ? 63.820 -20.517 15.864 1.00 77.95 646 GLU A O 1
ATOM 1378 N N . ALA A 1 170 ? 64.789 -21.906 17.354 1.00 67.90 647 ALA A N 1
ATOM 1379 C CA . ALA A 1 170 ? 63.765 -22.923 17.096 1.00 66.89 647 ALA A CA 1
ATOM 1380 C C . ALA A 1 170 ? 62.387 -22.502 17.591 1.00 69.85 647 ALA A C 1
ATOM 1381 O O . ALA A 1 170 ? 61.371 -22.930 17.023 1.00 81.34 647 ALA A O 1
ATOM 1383 N N . ALA A 1 171 ? 62.326 -21.709 18.667 1.00 63.44 648 ALA A N 1
ATOM 1384 C CA . ALA A 1 171 ? 61.035 -21.286 19.208 1.00 65.77 648 ALA A CA 1
ATOM 1385 C C . ALA A 1 171 ? 60.439 -20.130 18.425 1.00 70.52 648 ALA A C 1
ATOM 1386 O O . ALA A 1 171 ? 59.261 -20.169 18.051 1.00 85.40 648 ALA A O 1
ATOM 1388 N N . PHE A 1 172 ? 61.248 -19.104 18.158 1.00 60.31 649 PHE A N 1
ATOM 1389 C CA . PHE A 1 172 ? 60.780 -17.841 17.578 1.00 57.62 649 PHE A CA 1
ATOM 1390 C C . PHE A 1 172 ? 61.613 -17.412 16.360 1.00 66.42 649 PHE A C 1
ATOM 1391 O O . PHE A 1 172 ? 62.248 -16.350 16.371 1.00 77.63 649 PHE A O 1
ATOM 1399 N N . PRO A 1 173 ? 61.609 -18.196 15.275 1.00 69.47 650 PRO A N 1
ATOM 1400 C CA . PRO A 1 173 ? 62.377 -17.790 14.079 1.00 65.50 650 PRO A CA 1
ATOM 1401 C C . PRO A 1 173 ? 61.855 -16.478 13.524 1.00 65.21 650 PRO A C 1
ATOM 1402 O O . PRO A 1 173 ? 60.667 -16.165 13.638 1.00 77.73 650 PRO A O 1
ATOM 1406 N N . GLY A 1 174 ? 62.740 -15.730 12.870 1.00 64.62 651 GLY A N 1
ATOM 1407 C CA . GLY A 1 174 ? 62.350 -14.409 12.416 1.00 65.71 651 GLY A CA 1
ATOM 1408 C C . GLY A 1 174 ? 62.727 -13.233 13.298 1.00 73.66 651 GLY A C 1
ATOM 1409 O O . GLY A 1 174 ? 63.805 -13.205 13.903 1.00 79.44 651 GLY A O 1
ATOM 1410 N N . THR A 1 175 ? 61.872 -12.209 13.288 1.00 73.68 652 THR A N 1
ATOM 1411 C CA . THR A 1 175 ? 62.215 -10.941 13.924 1.00 77.84 652 THR A CA 1
ATOM 1412 C C . THR A 1 175 ? 62.710 -11.110 15.359 1.00 79.91 652 THR A C 1
ATOM 1413 O O . THR A 1 175 ? 63.669 -10.442 15.750 1.00 81.72 652 THR A O 1
ATOM 1417 N N . ALA A 1 176 ? 62.088 -11.988 16.162 1.00 78.32 653 ALA A N 1
ATOM 1418 C CA . ALA A 1 176 ? 62.470 -12.055 17.576 1.00 76.19 653 ALA A CA 1
ATOM 1419 C C . ALA A 1 176 ? 63.915 -12.515 17.733 1.00 74.98 653 ALA A C 1
ATOM 1420 O O . ALA A 1 176 ? 64.713 -11.903 18.465 1.00 76.10 653 ALA A O 1
ATOM 1422 N N . TYR A 1 177 ? 64.281 -13.574 17.015 1.00 60.15 654 TYR A N 1
ATOM 1423 C CA . TYR A 1 177 ? 65.672 -14.011 17.014 1.00 59.32 654 TYR A CA 1
ATOM 1424 C C . TYR A 1 177 ? 66.599 -12.940 16.444 1.00 78.05 654 TYR A C 1
ATOM 1425 O O . TYR A 1 177 ? 67.684 -12.714 16.987 1.00 91.00 654 TYR A O 1
ATOM 1434 N N . VAL A 1 178 ? 66.187 -12.247 15.371 1.00 72.79 655 VAL A N 1
ATOM 1435 C CA . VAL A 1 178 ? 67.058 -11.207 14.809 1.00 81.40 655 VAL A CA 1
ATOM 1436 C C . VAL A 1 178 ? 67.287 -10.076 15.815 1.00 82.52 655 VAL A C 1
ATOM 1437 O O . VAL A 1 178 ? 68.411 -9.581 15.967 1.00 73.26 655 VAL A O 1
ATOM 1441 N N . HIS A 1 179 ? 66.226 -9.640 16.499 1.00 77.35 656 HIS A N 1
ATOM 1442 C CA . HIS A 1 179 ? 66.356 -8.639 17.554 1.00 77.42 656 HIS A CA 1
ATOM 1443 C C . HIS A 1 179 ? 67.343 -9.090 18.625 1.00 87.45 656 HIS A C 1
ATOM 1444 O O . HIS A 1 179 ? 68.207 -8.306 19.056 1.00 77.46 656 HIS A O 1
ATOM 1451 N N . LEU A 1 180 ? 67.245 -10.361 19.049 1.00 87.11 657 LEU A N 1
ATOM 1452 C CA . LEU A 1 180 ? 68.142 -10.866 20.090 1.00 82.91 657 LEU A CA 1
ATOM 1453 C C . LEU A 1 180 ? 69.591 -10.884 19.612 1.00 92.81 657 LEU A C 1
ATOM 1454 O O . LEU A 1 180 ? 70.485 -10.313 20.263 1.00 100.37 657 LEU A O 1
ATOM 1459 N N . LEU A 1 181 ? 69.845 -11.545 18.475 1.00 83.74 658 LEU A N 1
ATOM 1460 C CA . LEU A 1 181 ? 71.184 -11.554 17.896 1.00 81.46 658 LEU A CA 1
ATOM 1461 C C . LEU A 1 181 ? 71.740 -10.144 17.792 1.00 84.24 658 LEU A C 1
ATOM 1462 O O . LEU A 1 181 ? 72.896 -9.888 18.147 1.00 86.55 658 LEU A O 1
ATOM 1467 N N . THR A 1 182 ? 70.920 -9.208 17.315 1.00 72.41 659 THR A N 1
ATOM 1468 C CA . THR A 1 182 ? 71.412 -7.855 17.095 1.00 77.03 659 THR A CA 1
ATOM 1469 C C . THR A 1 182 ? 71.849 -7.221 18.411 1.00 85.19 659 THR A C 1
ATOM 1470 O O . THR A 1 182 ? 72.964 -6.691 18.516 1.00 76.37 659 THR A O 1
ATOM 1474 N N . ASN A 1 183 ? 71.004 -7.296 19.449 1.00 80.54 660 ASN A N 1
ATOM 1475 C CA . ASN A 1 183 ? 71.460 -6.748 20.723 1.00 88.88 660 ASN A CA 1
ATOM 1476 C C . ASN A 1 183 ? 72.748 -7.425 21.196 1.00 98.54 660 ASN A C 1
ATOM 1477 O O . ASN A 1 183 ? 73.542 -6.796 21.907 1.00 110.15 660 ASN A O 1
ATOM 1482 N N . ILE A 1 184 ? 73.000 -8.680 20.788 1.00 93.49 661 ILE A N 1
ATOM 1483 C CA . ILE A 1 184 ? 74.237 -9.348 21.210 1.00 87.36 661 ILE A CA 1
ATOM 1484 C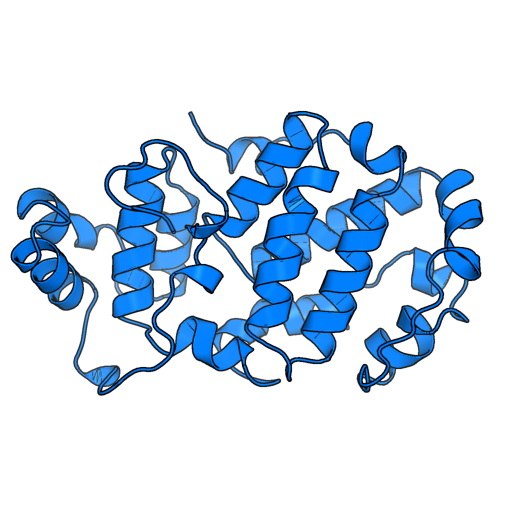 C . ILE A 1 184 ? 75.448 -8.836 20.426 1.00 85.92 661 ILE A C 1
ATOM 1485 O O . ILE A 1 184 ? 76.503 -8.543 21.005 1.00 88.36 661 ILE A O 1
ATOM 1490 N N . LYS A 1 185 ? 75.325 -8.724 19.102 1.00 83.20 662 LYS A N 1
ATOM 1491 C CA . LYS A 1 185 ? 76.447 -8.230 18.309 1.00 87.46 662 LYS A CA 1
ATOM 1492 C C . LYS A 1 185 ? 76.897 -6.855 18.790 1.00 91.98 662 LYS A C 1
ATOM 1493 O O . LYS A 1 185 ? 78.096 -6.615 18.965 1.00 99.83 662 LYS A O 1
ATOM 1499 N N . GLU A 1 186 ? 75.948 -5.958 19.057 1.00 94.66 663 GLU A N 1
ATOM 1500 C CA . GLU A 1 186 ? 76.220 -4.615 19.555 1.00 99.56 663 GLU A CA 1
ATOM 1501 C C . GLU A 1 186 ? 76.862 -4.609 20.942 1.00 103.39 663 GLU A C 1
ATOM 1502 O O . GLU A 1 186 ? 77.135 -3.520 21.452 1.00 112.65 663 GLU A O 1
ATOM 1508 N N . LYS A 1 187 ? 77.054 -5.770 21.580 1.00 103.12 664 LYS A N 1
ATOM 1509 C CA . LYS A 1 187 ? 77.638 -5.860 22.925 1.00 105.97 664 LYS A CA 1
ATOM 1510 C C . LYS A 1 187 ? 76.732 -5.204 23.971 1.00 107.16 664 LYS A C 1
ATOM 1511 O O . LYS A 1 187 ? 77.206 -4.611 24.950 1.00 101.42 664 LYS A O 1
ATOM 1517 N N . LYS A 1 188 ? 75.420 -5.309 23.757 1.00 104.81 665 LYS A N 1
ATOM 1518 C CA . LYS A 1 188 ? 74.402 -4.894 24.721 1.00 107.71 665 LYS A CA 1
ATOM 1519 C C . LYS A 1 188 ? 73.439 -6.058 24.896 1.00 107.76 665 LYS A C 1
ATOM 1520 O O . LYS A 1 188 ? 72.298 -6.014 24.421 1.00 112.78 665 LYS A O 1
ATOM 1526 N N . PRO A 1 189 ? 73.876 -7.135 25.552 1.00 101.60 666 PRO A N 1
ATOM 1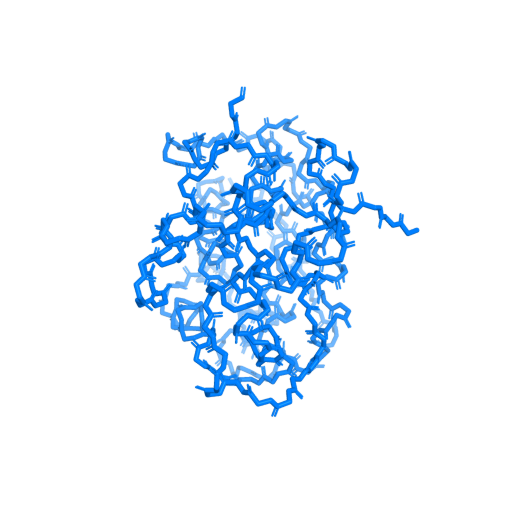527 C CA . PRO A 1 189 ? 72.970 -8.283 25.713 1.00 89.95 666 PRO A CA 1
ATOM 1528 C C . PRO A 1 189 ? 71.717 -7.950 26.507 1.00 93.41 666 PRO A C 1
ATOM 1529 O O . PRO A 1 189 ? 70.615 -8.360 26.114 1.00 98.68 666 PRO A O 1
ATOM 1533 N N . TYR A 1 190 ? 71.837 -7.185 27.594 1.00 81.38 667 TYR A N 1
ATOM 1534 C CA . TYR A 1 190 ? 70.695 -7.076 28.488 1.00 82.51 667 TYR A CA 1
ATOM 1535 C C . TYR A 1 190 ? 69.502 -6.353 27.857 1.00 87.14 667 TYR A C 1
ATOM 1536 O O . TYR A 1 190 ? 68.376 -6.520 28.344 1.00 92.54 667 TYR A O 1
ATOM 1545 N N . GLN A 1 191 ? 69.701 -5.579 26.779 1.00 88.51 668 GLN A N 1
ATOM 1546 C CA . GLN A 1 191 ? 68.575 -4.932 26.095 1.00 85.10 668 GLN A CA 1
ATOM 1547 C C . GLN A 1 191 ? 67.656 -5.933 25.394 1.00 76.86 668 GLN A C 1
ATOM 1548 O O . GLN A 1 191 ? 66.559 -5.563 24.964 1.00 86.11 668 GLN A O 1
ATOM 1554 N N . ALA A 1 192 ? 68.064 -7.187 25.264 1.00 66.77 669 ALA A N 1
ATOM 1555 C CA . ALA A 1 192 ? 67.134 -8.193 24.782 1.00 75.65 669 ALA A CA 1
ATOM 1556 C C . ALA A 1 192 ? 66.165 -8.613 25.867 1.00 75.00 669 ALA A C 1
ATOM 1557 O O . ALA A 1 192 ? 65.062 -9.092 25.576 1.00 83.34 669 ALA A O 1
ATOM 1559 N N . VAL A 1 193 ? 66.560 -8.409 27.112 1.00 64.87 670 VAL A N 1
ATOM 1560 C CA . VAL A 1 193 ? 65.806 -8.926 28.238 1.00 75.95 670 VAL A CA 1
ATOM 1561 C C . VAL A 1 193 ? 64.398 -8.360 28.247 1.00 72.04 670 VAL A C 1
ATOM 1562 O O . VAL A 1 193 ? 63.424 -9.087 28.486 1.00 73.73 670 VAL A O 1
ATOM 1566 N N . SER A 1 194 ? 64.268 -7.061 27.965 1.00 73.33 671 SER A N 1
ATOM 1567 C CA . SER A 1 194 ? 62.955 -6.431 27.862 1.00 68.36 671 SER A CA 1
ATOM 1568 C C . SER A 1 194 ? 62.010 -7.244 26.970 1.00 83.50 671 SER A C 1
ATOM 1569 O O . SER A 1 194 ? 60.889 -7.588 27.377 1.00 70.90 671 SER A O 1
ATOM 1572 N N . MET A 1 195 ? 62.478 -7.623 25.767 1.00 77.28 672 MET A N 1
ATOM 1573 C CA . MET A 1 195 ? 61.645 -8.438 24.891 1.00 71.09 672 MET A CA 1
ATOM 1574 C C . MET A 1 195 ? 61.276 -9.746 25.571 1.00 77.77 672 MET A C 1
ATOM 1575 O O . MET A 1 195 ? 60.096 -10.125 25.641 1.00 79.33 672 MET A O 1
ATOM 1580 N N . ILE A 1 196 ? 62.285 -10.442 26.094 1.00 76.61 673 ILE A N 1
ATOM 1581 C CA . ILE A 1 196 ? 62.047 -11.703 26.777 1.00 72.64 673 ILE A CA 1
ATOM 1582 C C . ILE A 1 196 ? 60.967 -11.530 27.833 1.00 73.42 673 ILE A C 1
ATOM 1583 O O . ILE A 1 196 ? 60.021 -12.321 27.905 1.00 80.76 673 ILE A O 1
ATOM 1588 N N . GLU A 1 197 ? 61.026 -10.439 28.597 1.00 69.56 674 GLU A N 1
ATOM 1589 C CA . GLU A 1 197 ? 60.035 -10.265 29.649 1.00 71.86 674 GLU A CA 1
ATOM 1590 C C . GLU A 1 197 ? 58.639 -10.128 29.059 1.00 75.40 674 GLU A C 1
ATOM 1591 O O . GLU A 1 197 ? 57.688 -10.760 29.544 1.00 76.19 674 GLU A O 1
ATOM 1597 N N . LYS A 1 198 ? 58.511 -9.365 27.966 1.00 74.21 675 LYS A N 1
ATOM 1598 C CA . LYS A 1 198 ? 57.217 -9.240 27.309 1.00 75.21 675 LYS A CA 1
ATOM 1599 C C . LYS A 1 198 ? 56.741 -10.593 26.788 1.00 82.64 675 LYS A C 1
ATOM 1600 O O . LYS A 1 198 ? 55.551 -10.936 26.914 1.00 83.44 675 LYS A O 1
ATOM 1606 N N . ILE A 1 199 ? 57.671 -11.414 26.284 1.00 68.62 676 ILE A N 1
ATOM 1607 C CA . ILE A 1 199 ? 57.298 -12.757 25.848 1.00 67.60 676 ILE A CA 1
ATOM 1608 C C . ILE A 1 199 ? 56.750 -13.564 27.014 1.00 74.93 676 ILE A C 1
ATOM 1609 O O . ILE A 1 199 ? 55.701 -14.214 26.898 1.00 79.79 676 ILE A O 1
ATOM 1614 N N . LYS A 1 200 ? 57.430 -13.506 28.170 1.00 84.34 677 LYS A N 1
ATOM 1615 C CA . LYS A 1 200 ? 56.946 -14.247 29.333 1.00 61.25 677 LYS A CA 1
ATOM 1616 C C . LYS A 1 200 ? 55.508 -13.862 29.636 1.00 63.59 677 LYS A C 1
ATOM 1617 O O . LYS A 1 200 ? 54.677 -14.726 29.951 1.00 76.76 677 LYS A O 1
ATOM 1623 N N . LYS A 1 201 ? 55.180 -12.570 29.471 1.00 70.36 678 LYS A N 1
ATOM 1624 C CA . LYS A 1 201 ? 53.861 -12.080 29.855 1.00 71.51 678 LYS A CA 1
ATOM 1625 C C . LYS A 1 201 ? 52.769 -12.664 28.970 1.00 72.30 678 LYS A C 1
ATOM 1626 O O . LYS A 1 201 ? 51.624 -12.792 29.413 1.00 78.87 678 LYS A O 1
ATOM 1632 N N . LYS A 1 202 ? 53.107 -13.048 27.730 1.00 77.13 679 LYS A N 1
ATOM 1633 C CA . LYS A 1 202 ? 52.093 -13.548 26.805 1.00 79.01 679 LYS A CA 1
ATOM 1634 C C . LYS A 1 202 ? 51.731 -15.014 27.051 1.00 80.38 679 LYS A C 1
ATOM 1635 O O . LYS A 1 202 ? 50.581 -15.397 26.835 1.00 82.62 679 LYS A O 1
ATOM 1641 N N . PHE A 1 203 ? 52.656 -15.842 27.528 1.00 75.48 680 PHE A N 1
ATOM 1642 C CA . PHE A 1 203 ? 52.423 -17.277 27.687 1.00 75.16 680 PHE A CA 1
ATOM 1643 C C . PHE A 1 203 ? 52.614 -17.708 29.142 1.00 87.80 680 PHE A C 1
ATOM 1644 O O . PHE A 1 203 ? 53.464 -18.557 29.460 1.00 75.82 680 PHE A O 1
ATOM 1652 N N . PRO A 1 204 ? 51.785 -17.190 30.045 1.00 89.97 681 PRO A N 1
ATOM 1653 C CA . PRO A 1 204 ? 51.979 -17.490 31.472 1.00 84.42 681 PRO A CA 1
ATOM 1654 C C . PRO A 1 204 ? 51.987 -18.973 31.787 1.00 89.35 681 PRO A C 1
ATOM 1655 O O . PRO A 1 204 ? 52.686 -19.392 32.715 1.00 89.11 681 PRO A O 1
ATOM 1659 N N . ASN A 1 205 ? 51.235 -19.784 31.045 1.00 88.64 682 ASN A N 1
ATOM 1660 C CA . ASN A 1 205 ? 51.064 -21.189 31.390 1.00 82.27 682 ASN A CA 1
ATOM 1661 C C . ASN A 1 205 ? 52.127 -22.097 30.795 1.00 86.13 682 ASN A C 1
ATOM 1662 O O . ASN A 1 205 ? 52.168 -23.284 31.122 1.00 82.19 682 ASN A O 1
ATOM 1667 N N . ASN A 1 206 ? 53.006 -21.587 29.954 1.00 74.68 683 ASN A N 1
ATOM 1668 C CA . ASN A 1 206 ? 53.914 -22.496 29.287 1.00 71.66 683 ASN A CA 1
ATOM 1669 C C . ASN A 1 206 ? 55.110 -22.593 30.218 1.00 69.99 683 ASN A C 1
ATOM 1670 O O . ASN A 1 206 ? 56.113 -21.897 30.059 1.00 73.27 683 ASN A O 1
ATOM 1675 N N . LYS A 1 207 ? 55.083 -23.571 31.115 1.00 71.60 684 LYS A N 1
ATOM 1676 C CA . LYS A 1 207 ? 56.009 -23.471 32.241 1.00 80.39 684 LYS A CA 1
ATOM 1677 C C . LYS A 1 207 ? 57.429 -23.767 31.803 1.00 83.81 684 LYS A C 1
ATOM 1678 O O . LYS A 1 207 ? 58.355 -23.036 32.177 1.00 80.57 684 LYS A O 1
ATOM 1684 N N . LEU A 1 208 ? 57.613 -24.818 30.994 1.00 77.80 685 LEU A N 1
ATOM 1685 C CA . LEU A 1 208 ? 58.909 -25.051 30.363 1.00 70.15 685 LEU A CA 1
ATOM 1686 C C . LEU A 1 208 ? 59.424 -23.779 29.700 1.00 69.82 685 LEU A C 1
ATOM 1687 O O . LEU A 1 208 ? 60.583 -23.384 29.884 1.00 75.20 685 LEU A O 1
ATOM 1692 N N . LEU A 1 209 ? 58.559 -23.104 28.945 1.00 68.42 686 LEU A N 1
ATOM 1693 C CA . LEU A 1 209 ? 59.006 -21.923 28.224 1.00 68.98 686 LEU A CA 1
ATOM 1694 C C . LEU A 1 209 ? 59.498 -20.862 29.192 1.00 74.88 686 LEU A C 1
ATOM 1695 O O . LEU A 1 209 ? 60.619 -20.355 29.055 1.00 71.11 686 LEU A O 1
ATOM 1700 N N . ILE A 1 210 ? 58.675 -20.543 30.198 1.00 75.93 687 ILE A N 1
ATOM 1701 C CA . ILE A 1 210 ? 59.028 -19.530 31.188 1.00 61.79 687 ILE A CA 1
ATOM 1702 C C . ILE A 1 210 ? 60.339 -19.878 31.873 1.00 71.32 687 ILE A C 1
ATOM 1703 O O . ILE A 1 210 ? 61.189 -19.011 32.096 1.00 70.64 687 ILE A O 1
ATOM 1708 N N . GLY A 1 211 ? 60.534 -21.149 32.210 1.00 68.86 688 GLY A N 1
ATOM 1709 C CA . GLY A 1 211 ? 61.779 -21.524 32.853 1.00 72.80 688 GLY A CA 1
ATOM 1710 C C . GLY A 1 211 ? 62.972 -21.256 31.964 1.00 70.04 688 GLY A C 1
ATOM 1711 O O . GLY A 1 211 ? 63.917 -20.563 32.353 1.00 77.48 688 GLY A O 1
ATOM 1712 N N . TYR A 1 212 ? 62.933 -21.794 30.747 1.00 59.68 689 TYR A N 1
ATOM 1713 C CA . TYR A 1 212 ? 64.023 -21.573 29.805 1.00 69.68 689 TYR A CA 1
ATOM 1714 C C . TYR A 1 212 ? 64.298 -20.085 29.610 1.00 74.10 689 TYR A C 1
ATOM 1715 O O . TYR A 1 212 ? 65.455 -19.648 29.632 1.00 74.86 689 TYR A O 1
ATOM 1724 N N . LEU A 1 213 ? 63.239 -19.294 29.430 1.00 63.33 690 LEU A N 1
ATOM 1725 C CA . LEU A 1 213 ? 63.386 -17.856 29.262 1.00 62.71 690 LEU A CA 1
ATOM 1726 C C . LEU A 1 213 ? 64.061 -17.201 30.469 1.00 67.37 690 LEU A C 1
ATOM 1727 O O . LEU A 1 213 ? 64.958 -16.367 30.309 1.00 66.51 690 LEU A O 1
ATOM 1732 N N . ASP A 1 214 ? 63.629 -17.540 31.688 1.00 69.76 691 ASP A N 1
ATOM 1733 C CA . ASP A 1 214 ? 64.317 -17.009 32.865 1.00 73.38 691 ASP A CA 1
ATOM 1734 C C . ASP A 1 214 ? 65.802 -17.392 32.859 1.00 80.12 691 ASP A C 1
ATOM 1735 O O . ASP A 1 214 ? 66.672 -16.573 33.180 1.00 75.05 691 ASP A O 1
ATOM 1740 N N . PHE A 1 215 ? 66.122 -18.614 32.449 1.00 83.77 692 PHE A N 1
ATOM 1741 C CA . PHE A 1 215 ? 67.529 -18.974 32.343 1.00 78.28 692 PHE A CA 1
ATOM 1742 C C . PHE A 1 215 ? 68.263 -18.065 31.353 1.00 78.98 692 PHE A C 1
ATOM 1743 O O . PHE A 1 215 ? 69.367 -17.590 31.639 1.00 92.79 692 PHE A O 1
ATOM 1751 N N . GLY A 1 216 ? 67.667 -17.796 30.191 1.00 71.29 693 GLY A N 1
ATOM 1752 C CA . GLY A 1 216 ? 68.312 -16.897 29.243 1.00 74.10 693 GLY A CA 1
ATOM 1753 C C . GLY A 1 216 ? 68.480 -15.475 29.767 1.00 83.59 693 GLY A C 1
ATOM 1754 O O . GLY A 1 216 ? 69.532 -14.853 29.574 1.00 84.16 693 GLY A O 1
ATOM 1755 N N . LYS A 1 217 ? 67.432 -14.927 30.408 1.00 69.81 694 LYS A N 1
ATOM 1756 C CA . LYS A 1 217 ? 67.564 -13.660 31.134 1.00 81.48 694 LYS A CA 1
ATOM 1757 C C . LYS A 1 217 ? 68.773 -13.690 32.056 1.00 90.80 694 LYS A C 1
ATOM 1758 O O . LYS A 1 217 ? 69.534 -12.718 32.127 1.00 106.41 694 LYS A O 1
ATOM 1764 N N . TYR A 1 218 ? 68.985 -14.813 32.748 1.00 80.01 695 TYR A N 1
ATOM 1765 C CA . TYR A 1 218 ? 70.177 -14.967 33.571 1.00 80.09 695 TYR A CA 1
ATOM 1766 C C . TYR A 1 218 ? 71.459 -14.886 32.739 1.00 89.00 695 TYR A C 1
ATOM 1767 O O . TYR A 1 218 ? 72.332 -14.049 32.998 1.00 93.39 695 TYR A O 1
ATOM 1776 N N . LEU A 1 219 ? 71.604 -15.764 31.742 1.00 87.87 696 LEU A N 1
ATOM 1777 C CA . LEU A 1 219 ? 72.839 -15.779 30.961 1.00 84.71 696 LEU A CA 1
ATOM 1778 C C . LEU A 1 219 ? 73.156 -14.400 30.390 1.00 91.61 696 LEU A C 1
ATOM 1779 O O . LEU A 1 219 ? 74.314 -13.972 30.391 1.00 103.62 696 LEU A O 1
ATOM 1784 N N . LEU A 1 220 ? 72.135 -13.667 29.944 1.00 89.40 697 LEU A N 1
ATOM 1785 C CA . LEU A 1 220 ? 72.353 -12.338 29.382 1.00 86.01 697 LEU A CA 1
ATOM 1786 C C . LEU A 1 220 ? 72.892 -11.337 30.397 1.00 90.19 697 LEU A C 1
ATOM 1787 O O . LEU A 1 220 ? 73.441 -10.306 29.998 1.00 91.78 697 LEU A O 1
ATOM 1792 N N . GLY A 1 221 ? 72.718 -11.591 31.694 1.00 97.64 698 GLY A N 1
ATOM 1793 C CA . GLY A 1 221 ? 73.236 -10.669 32.690 1.00 96.33 698 GLY A CA 1
ATOM 1794 C C . GLY A 1 221 ? 74.714 -10.847 32.930 1.00 97.98 698 GLY A C 1
ATOM 1795 O O . GLY A 1 221 ? 75.397 -9.900 33.322 1.00 109.36 698 GLY A O 1
ATOM 1796 N N . LEU A 1 222 ? 75.230 -12.044 32.674 1.00 96.96 699 LEU A N 1
ATOM 1797 C CA . LEU A 1 222 ? 76.627 -12.332 32.947 1.00 92.43 699 LEU A CA 1
ATOM 1798 C C . LEU A 1 222 ? 77.528 -11.484 32.069 1.00 95.61 699 LEU A C 1
ATOM 1799 O O . LEU A 1 222 ? 77.264 -11.292 30.880 1.00 93.15 699 LEU A O 1
ATOM 1804 N N . SER A 1 223 ? 78.602 -10.979 32.674 1.00 103.85 700 SER A N 1
ATOM 1805 C CA . SER A 1 223 ? 79.615 -10.257 31.918 1.00 102.15 700 SER A CA 1
ATOM 1806 C C . SER A 1 223 ? 80.005 -11.023 30.668 1.00 101.62 700 SER A C 1
ATOM 1807 O O . SER A 1 223 ? 80.126 -10.443 29.585 1.00 107.01 700 SER A O 1
ATOM 1810 N N . HIS A 1 224 ? 80.153 -12.342 30.792 1.00 99.20 701 HIS A N 1
ATOM 1811 C CA . HIS A 1 224 ? 80.558 -13.169 29.665 1.00 98.49 701 HIS A CA 1
ATOM 1812 C C . HIS A 1 224 ? 79.644 -13.024 28.460 1.00 93.67 701 HIS A C 1
ATOM 1813 O O . HIS A 1 224 ? 80.050 -13.376 27.348 1.00 98.99 701 HIS A O 1
ATOM 1820 N N . ALA A 1 225 ? 78.414 -12.547 28.646 1.00 88.51 702 ALA A N 1
ATOM 1821 C CA . ALA A 1 225 ? 77.550 -12.353 27.485 1.00 90.70 702 ALA A CA 1
ATOM 1822 C C . ALA A 1 225 ? 78.052 -11.209 26.617 1.00 96.41 702 ALA A C 1
ATOM 1823 O O . ALA A 1 225 ? 77.975 -11.271 25.386 1.00 97.56 702 ALA A O 1
ATOM 1825 N N . SER A 1 226 ? 78.587 -10.164 27.236 1.00 94.82 703 SER A N 1
ATOM 1826 C CA . SER A 1 226 ? 79.062 -9.033 26.452 1.00 106.77 703 SER A CA 1
ATOM 1827 C C . SER A 1 226 ? 80.374 -9.334 25.734 1.00 117.20 703 SER A C 1
ATOM 1828 O O . SER A 1 226 ? 80.733 -8.602 24.805 1.00 120.12 703 SER A O 1
ATOM 1831 N N . THR A 1 227 ? 81.092 -10.392 26.129 1.00 116.47 704 THR A N 1
ATOM 1832 C CA . THR A 1 227 ? 82.301 -10.800 25.420 1.00 116.56 704 THR A CA 1
ATOM 1833 C C . THR A 1 227 ? 82.036 -11.840 24.330 1.00 113.42 704 THR A C 1
ATOM 1834 O O . THR A 1 227 ? 82.949 -12.147 23.554 1.00 115.31 704 THR A O 1
ATOM 1838 N N . TYR A 1 228 ? 80.818 -12.374 24.242 1.00 104.46 705 TYR A N 1
ATOM 1839 C CA . TYR A 1 228 ? 80.505 -13.407 23.262 1.00 104.99 705 TYR A CA 1
ATOM 1840 C C . TYR A 1 228 ? 80.505 -12.828 21.851 1.00 109.68 705 TYR A C 1
ATOM 1841 O O . TYR A 1 228 ? 80.016 -11.719 21.610 1.00 120.52 705 TYR A O 1
ATOM 1850 N N . GLU A 1 229 ? 81.073 -13.583 20.919 1.00 106.17 706 GLU A N 1
ATOM 1851 C CA . GLU A 1 229 ? 81.172 -13.189 19.522 1.00 111.58 706 GLU A CA 1
ATOM 1852 C C . GLU A 1 229 ? 80.479 -14.244 18.678 1.00 111.40 706 GLU A C 1
ATOM 1853 O O . GLU A 1 229 ? 80.554 -15.441 18.976 1.00 116.79 706 GLU A O 1
ATOM 1859 N N . LEU A 1 230 ? 79.809 -13.798 17.627 1.00 111.42 707 LEU A N 1
ATOM 1860 C CA . LEU A 1 230 ? 78.879 -14.645 16.893 1.00 102.60 707 LEU A CA 1
ATOM 1861 C C . LEU A 1 230 ? 79.555 -15.408 15.754 1.00 117.65 707 LEU A C 1
ATOM 1862 O O . LEU A 1 230 ? 80.388 -14.859 15.030 1.00 120.84 707 LEU A O 1
ATOM 1867 N N . GLN A 1 231 ? 79.182 -16.681 15.603 1.00 128.42 708 GLN A N 1
ATOM 1868 C CA . GLN A 1 231 ? 79.630 -17.499 14.479 1.00 135.05 708 GLN A CA 1
ATOM 1869 C C . GLN A 1 231 ? 79.012 -16.987 13.180 1.00 120.10 708 GLN A C 1
ATOM 1870 O O . GLN A 1 231 ? 77.994 -16.296 13.178 1.00 109.61 708 GLN A O 1
ATOM 1876 N N . GLN A 1 232 ? 79.630 -17.355 12.059 1.00 126.82 709 GLN A N 1
ATOM 1877 C CA . GLN A 1 232 ? 79.313 -16.680 10.805 1.00 131.43 709 GLN A CA 1
ATOM 1878 C C . GLN A 1 232 ? 77.840 -16.831 10.415 1.00 133.90 709 GLN A C 1
ATOM 1879 O O . GLN A 1 232 ? 77.249 -15.892 9.871 1.00 137.79 709 GLN A O 1
ATOM 1885 N N . ARG A 1 233 ? 77.218 -17.985 10.694 1.00 135.69 710 ARG A N 1
ATOM 1886 C CA . ARG A 1 233 ? 75.824 -18.162 10.269 1.00 141.08 710 ARG A CA 1
ATOM 1887 C C . ARG A 1 233 ? 74.866 -17.308 11.096 1.00 134.74 710 ARG A C 1
ATOM 1888 O O . ARG A 1 233 ? 73.849 -16.815 10.572 1.00 140.18 710 ARG A O 1
ATOM 1896 N N . GLN A 1 234 ? 75.182 -17.106 12.377 1.00 122.59 711 GLN A N 1
ATOM 1897 C CA . GLN A 1 234 ? 74.431 -16.149 13.184 1.00 105.55 711 GLN A CA 1
ATOM 1898 C C . GLN A 1 234 ? 74.517 -14.744 12.580 1.00 102.22 711 GLN A C 1
ATOM 1899 O O . GLN A 1 234 ? 73.492 -14.095 12.340 1.00 107.36 711 GLN A O 1
ATOM 1905 N N . LEU A 1 235 ? 75.731 -14.275 12.288 1.00 94.52 712 LEU A N 1
ATOM 1906 C CA . LEU A 1 235 ? 75.897 -12.997 11.600 1.00 93.86 712 LEU A CA 1
ATOM 1907 C C . LEU A 1 235 ? 75.123 -12.932 10.290 1.00 111.94 712 LEU A C 1
ATOM 1908 O O . LEU A 1 235 ? 74.662 -11.855 9.894 1.00 112.86 712 LEU A O 1
ATOM 1913 N N . ASP A 1 236 ? 74.984 -14.064 9.594 1.00 127.33 713 ASP A N 1
ATOM 1914 C CA . ASP A 1 236 ? 74.237 -14.070 8.340 1.00 135.56 713 ASP A CA 1
ATOM 1915 C C . ASP A 1 236 ? 72.754 -13.857 8.570 1.00 131.56 713 ASP A C 1
ATOM 1916 O O . ASP A 1 236 ? 72.077 -13.250 7.732 1.00 130.99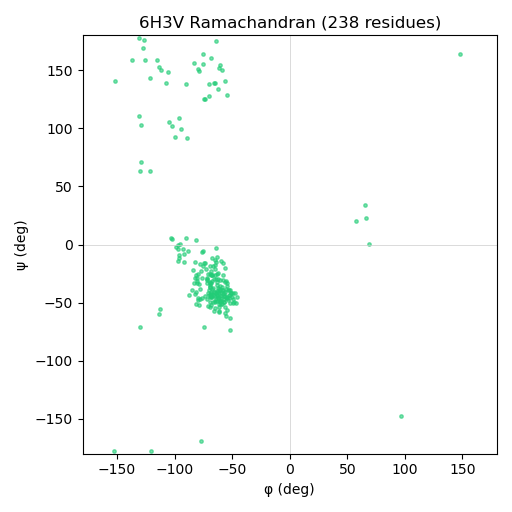 713 ASP A O 1
ATOM 1921 N N . LYS A 1 237 ? 72.235 -14.347 9.699 1.00 130.33 714 LYS A N 1
ATOM 1922 C CA . LYS A 1 237 ? 70.815 -14.175 9.996 1.00 112.48 714 LYS A CA 1
ATOM 1923 C C . LYS A 1 237 ? 70.404 -12.710 10.183 1.00 106.82 714 LYS A C 1
ATOM 1924 O O . LYS A 1 237 ? 69.205 -12.412 10.140 1.00 103.62 714 LYS A O 1
ATOM 1930 N N . LEU A 1 238 ? 71.363 -11.795 10.369 1.00 99.58 715 LEU A N 1
ATOM 1931 C CA . LEU A 1 238 ? 71.098 -10.383 10.635 1.00 99.89 715 LEU A CA 1
ATOM 1932 C C . LEU A 1 238 ? 70.706 -9.623 9.366 1.00 118.08 715 LEU A C 1
ATOM 1933 O O . LEU A 1 238 ? 70.476 -10.204 8.302 1.00 138.91 715 LEU A O 1
ATOM 1938 N N . TYR A 1 239 ? 70.665 -8.290 9.475 1.00 111.00 716 TYR A N 1
ATOM 1939 C CA . TYR A 1 239 ? 70.146 -7.379 8.459 1.00 102.87 716 TYR A CA 1
ATOM 1940 C C . TYR A 1 239 ? 71.256 -6.641 7.719 1.00 114.38 716 TYR A C 1
ATOM 1941 O O . TYR A 1 239 ? 72.294 -6.304 8.296 1.00 129.49 716 TYR A O 1
ATOM 1950 N N . GLN A 1 240 ? 70.987 -6.336 6.449 1.00 103.39 717 GLN A N 1
ATOM 1951 C CA . GLN A 1 240 ? 71.860 -5.528 5.614 1.00 98.98 717 GLN A CA 1
ATOM 1952 C C . GLN A 1 240 ? 71.743 -4.039 5.962 1.00 111.90 717 GLN A C 1
ATOM 1953 O O . GLN A 1 240 ? 72.682 -3.247 5.753 1.00 127.87 717 GLN A O 1
#

InterPro domains:
  IPR005167 Bunyavirus glycoprotein G1 [PF03557] (513-1372)
  IPR005168 Bunyavirus glycoprotein G2 [PF03563] (22-302)
  IPR014413 M polyprotein precursor, Orthobunyavirus type [PIRSF003944] (2-1433)
  IPR026400 Bunyavirus nonstructural protein NSm [TIGR04210] (303-476)

Radius of gyration: 18.55 Å; Cα contacts (8 Å, |Δi|>4): 292; chains: 1; bounding box: 47×36×50 Å

Organism: Bunyamwera virus (NCBI:txid35304)

Solvent-accessible surface area: 11986 Å² total; per-residue (Å²): 221,61,78,18,67,145,30,145,127,29,88,28,52,0,0,3,1,35,47,10,46,141,90,36,128,75,79,128,134,41,68,8,93,46,18,0,54,107,23,16,112,48,187,101,12,78,106,109,41,5,124,89,1,125,69,5,25,194,77,43,110,32,0,17,154,28,5,47,186,16,85,60,9,99,125,0,6,13,9,9,12,0,8,6,38,39,18,3,22,11,10,47,49,0,33,102,70,79,15,84,7,0,81,115,0,41,124,48,2,86,92,76,108,6,37,0,20,83,86,52,55,115,0,15,1,7,46,68,0,20,64,98,82,61,5,83,82,75,72,33,88,21,91,120,34,0,72,80,26,2,74,89,118,58,112,34,0,51,69,0,0,12,1,0,0,89,0,0,28,6,0,0,16,2,0,1,2,5,28,0,0,51,18,0,112,118,97,119,10,125,108,0,10,52,0,0,67,77,0,40,173,66,2,79,94,0,71,5,0,30,0,0,0,14,0,0,68,20,0,2,49,25,86,34,1,44,85,9,109,20,86,129,90,3,56,83,56,20,71,194

Secondary structure (DSSP, 8-state):
---TTT-SS--GGGSHHHHS-S--S-TTT--HHHHHHHHHHTTSS-HHHHHHGGGS-SSHHHHHHHHHH--SHHHHHHHHHHHHHHST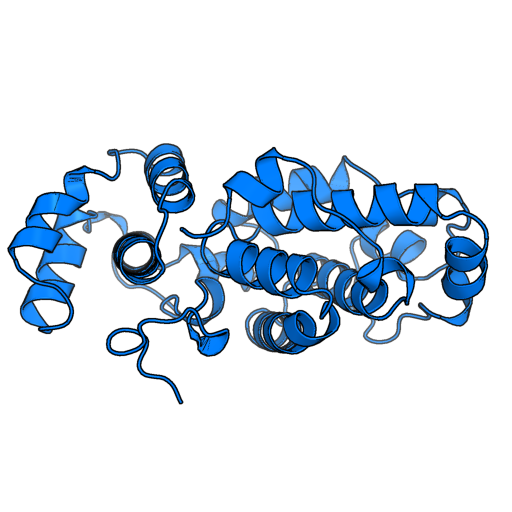TTTGGGGSS--GGGHHHHHHHHHS--HHHHH-TTSHIIIIIITT-----S----HHHHHHHHHH-HHHHHHHHHHHHHHHHHHSTTHHHHHHHHHHHTT-GGGGHHHHHHHHHH-TT-HHHHHHHHHHHHHHHSHHHHH----HHHHHHS--

Nearest PDB structures (foldseek):
  6h3v-assembly1_A  TM=1.004E+00  e=4.745E-35  Bunyamwera virus
  6h3w-assembly1_A  TM=9.251E-01  e=1.201E-12  La Crosse virus L78
  6h3x-assembly1_A  TM=8.308E-01  e=5.774E-09  Oropouche virus
  6h3t-assembly1_A  TM=7.731E-01  e=1.695E-05  Bovine Schmallenberg virus BH80/Germany/2011
  6h3s-assembly2_A  TM=8.059E-01  e=5.690E-05  Bovine Schmallenberg virus BH80/Germany/2011

B-factor: mean 103.26, std 30.36, range [52.84, 237.71]

Foldseek 3Di:
DDDLLVDQDQDLCLALLNPFALDDDDLVPDALLVLLVVCCVVVSDPPVVSVVLVCQDRDDVSLLVSLLQDFGSNVNSSSSSSNSNNVRCLSNCLLAQDDDLCVQLLVLLLPDDAPLCVVDVPWCLNVPCNPVVPLPDPDTDPCVRCVVVCVVPVVSLVVRLVSLLVSVCSNRPHPLSQVQLVCQQVLNNLVNLVSLVVSCVSRVHNRSSNSSSVVNNVSSVDNSSSVDDDDPVSVSSYHD

GO terms:
  GO:0046760 viral budding from Golgi membrane (P, IDA)
  GO:0039702 viral budding via host ESCRT complex (P, IDA)

Sequence (240 aa):
EEDCWKNEELKEDCVGPLIAPKDCTDKDHKTYLSEASLLATAKKITQVDAENVEILGKTMESAIRVIERQKTYHRMHLLEAVFLNKHCDYYKMFEHNSGYSQVKWRMMIKTQHFDICALQANSPFCAQCIADNSCAQGSWEFDTHMNSTYSSKVDNFKHDFSLFLRIFEAAFPGTAYVHLLTNIKEKKPYQAVSMIEKIKKKFPNNKLLIGYLDFGKYLLGLSHASTYELQQRQLDKLYQ